Protein AF-V5H3K1-F1 (afdb_monomer)

Radius of gyration: 28.1 Å; Cα contacts (8 Å, |Δi|>4): 501; chains: 1; bounding box: 62×30×84 Å

Sequence (214 aa):
TSKTGPVVYGNVSTTRNTSTVLCTEWIEASSGAVKTTFTKSKEHTRKSSWNSQLSISTGFEISLSATLPMGLGGSSKYYTGMNLTAGVAGEYTESETLSIKQQIKTPPNTSAKIEWIVVDEVKEIPWTADITIQGWFAVCLDKQINGKYVHFPKITVLQDPDLKKINDITVRFTVKGVFTGVKTIGGKLKVSKYDGEAYGRKSSSVTVKEVPLH

Solvent-accessible surface area (backbone atoms only — not comparable to full-atom values): 12024 Å² total; per-residue (Å²): 92,77,48,73,51,70,64,44,74,56,69,74,76,44,79,48,79,47,77,46,76,80,45,77,51,78,48,80,12,79,82,45,68,40,78,47,73,53,68,53,74,47,79,48,77,40,67,26,38,34,45,64,80,55,70,46,89,59,102,57,86,46,71,50,65,38,69,54,66,93,73,51,53,69,100,58,87,46,67,50,63,32,39,39,42,79,61,43,57,24,74,48,76,50,75,47,71,40,31,43,79,46,81,47,78,39,54,48,44,24,35,34,42,38,35,39,28,41,33,31,40,38,35,34,27,40,34,37,29,45,38,36,44,40,45,62,48,84,45,79,45,100,60,66,57,96,88,34,44,69,46,69,52,45,52,49,74,62,88,45,97,67,52,41,72,74,52,84,38,24,31,33,33,70,45,40,30,40,35,40,42,54,42,83,75,50,28,35,41,36,41,34,31,32,51,69,86,53,93,57,98,60,63,76,44,75,49,76,42,82,40,78,70,81

pLDDT: mean 86.14, std 10.4, range [45.94, 96.25]

Structure (mmCIF, N/CA/C/O backbone):
data_AF-V5H3K1-F1
#
_entry.id   AF-V5H3K1-F1
#
loop_
_atom_site.group_PDB
_atom_site.id
_atom_site.type_symbol
_atom_site.label_atom_id
_atom_site.label_alt_id
_atom_site.label_comp_id
_atom_site.label_asym_id
_atom_site.label_entity_id
_atom_site.label_seq_id
_atom_site.pdbx_PDB_ins_code
_atom_site.Cartn_x
_atom_site.Cartn_y
_atom_site.Cartn_z
_atom_site.occupancy
_atom_site.B_iso_or_equiv
_atom_site.auth_seq_id
_atom_site.auth_comp_id
_atom_site.auth_asym_id
_atom_site.auth_atom_id
_atom_site.pdbx_PDB_model_num
ATOM 1 N N . THR A 1 1 ? -11.416 6.036 27.916 1.00 82.69 1 THR A N 1
ATOM 2 C CA . THR A 1 1 ? -10.066 5.781 27.367 1.00 82.69 1 THR A CA 1
ATOM 3 C C . THR A 1 1 ? -10.174 4.818 26.206 1.00 82.69 1 THR A C 1
ATOM 5 O O . THR A 1 1 ? -11.147 4.069 26.138 1.00 82.69 1 THR A O 1
ATOM 8 N N . SER A 1 2 ? -9.208 4.838 25.292 1.00 85.38 2 SER A N 1
ATOM 9 C CA . SER A 1 2 ? -9.130 3.899 24.172 1.00 85.38 2 SER A CA 1
ATOM 10 C C . SER A 1 2 ? -7.808 3.139 24.189 1.00 85.38 2 SER A C 1
ATOM 12 O O . SER A 1 2 ? -6.794 3.630 24.686 1.00 85.38 2 SER A O 1
ATOM 14 N N . LYS A 1 3 ? -7.832 1.917 23.660 1.00 91.06 3 LYS A N 1
ATOM 15 C CA . LYS A 1 3 ? -6.647 1.105 23.394 1.00 91.06 3 LYS A CA 1
ATOM 16 C C . LYS A 1 3 ? -6.776 0.489 22.012 1.00 91.06 3 LYS A C 1
ATOM 18 O O . LYS A 1 3 ? -7.828 -0.053 21.673 1.00 91.06 3 LYS A O 1
ATOM 23 N N . THR A 1 4 ? -5.700 0.544 21.246 1.00 89.88 4 THR A N 1
ATOM 24 C CA . THR A 1 4 ? -5.608 -0.071 19.928 1.00 89.88 4 THR A CA 1
ATOM 25 C C . THR A 1 4 ? -4.815 -1.374 19.993 1.00 89.88 4 THR A C 1
ATOM 27 O O . THR A 1 4 ? -3.820 -1.495 20.710 1.00 89.88 4 THR A O 1
ATOM 30 N N . GLY A 1 5 ? -5.311 -2.389 19.292 1.00 90.19 5 GLY A N 1
ATOM 31 C CA . GLY A 1 5 ? -4.605 -3.632 19.023 1.00 90.19 5 GLY A CA 1
ATOM 32 C C . GLY A 1 5 ? -3.652 -3.492 17.832 1.00 90.19 5 GLY A C 1
ATOM 33 O O . GLY A 1 5 ? -3.677 -2.478 17.131 1.00 90.19 5 GLY A O 1
ATOM 34 N N . PRO A 1 6 ? -2.805 -4.506 17.587 1.00 91.00 6 PRO A N 1
ATOM 35 C CA . PRO A 1 6 ? -1.920 -4.509 16.431 1.00 91.00 6 PRO A CA 1
ATOM 36 C C . PRO A 1 6 ? -2.721 -4.576 15.127 1.00 91.00 6 PRO A C 1
ATOM 38 O O . PRO A 1 6 ? -3.785 -5.196 15.067 1.00 91.00 6 PRO A O 1
ATOM 41 N N . VAL A 1 7 ? -2.167 -3.987 14.066 1.00 91.12 7 VAL A N 1
ATOM 42 C CA . VAL A 1 7 ? -2.675 -4.187 12.707 1.00 91.12 7 VAL A CA 1
ATOM 43 C C . VAL A 1 7 ? -2.294 -5.586 12.233 1.00 91.12 7 VAL A C 1
ATOM 45 O O . VAL A 1 7 ? -1.123 -5.965 12.248 1.00 91.12 7 VAL A O 1
ATOM 48 N N . VAL A 1 8 ? -3.297 -6.345 11.802 1.00 92.88 8 VAL A N 1
ATOM 49 C CA . VAL A 1 8 ? -3.152 -7.689 11.243 1.00 92.88 8 VAL A CA 1
ATOM 50 C C . VAL A 1 8 ? -3.452 -7.621 9.753 1.00 92.88 8 VAL A C 1
ATOM 52 O O . VAL A 1 8 ? -4.550 -7.227 9.361 1.00 92.88 8 VAL A O 1
ATOM 55 N N . TYR A 1 9 ? -2.477 -7.997 8.928 1.00 92.38 9 TYR A N 1
ATOM 56 C CA . TYR A 1 9 ? -2.646 -8.099 7.481 1.00 92.38 9 TYR A CA 1
ATOM 57 C C . TYR A 1 9 ? -3.222 -9.462 7.103 1.00 92.38 9 TYR A C 1
ATOM 59 O O . TYR A 1 9 ? -2.785 -10.495 7.609 1.00 92.38 9 TYR A O 1
ATOM 67 N N . GLY A 1 10 ? -4.197 -9.451 6.202 1.00 92.31 10 GLY A N 1
ATOM 68 C CA . GLY A 1 10 ? -4.715 -10.647 5.558 1.00 92.31 10 GLY A CA 1
ATOM 69 C C . GLY A 1 10 ? -3.902 -11.046 4.327 1.00 92.31 10 GLY A C 1
ATOM 70 O O . GLY A 1 10 ? -2.820 -10.525 4.054 1.00 92.31 10 GLY A O 1
ATOM 71 N N . ASN A 1 11 ? -4.463 -11.973 3.556 1.00 92.25 11 ASN A N 1
ATOM 72 C CA . ASN A 1 11 ? -3.890 -12.393 2.280 1.00 92.25 11 ASN A CA 1
ATOM 73 C C . ASN A 1 11 ? -4.047 -11.298 1.222 1.00 92.25 11 ASN A C 1
ATOM 75 O O . ASN A 1 11 ? -5.038 -10.571 1.230 1.00 92.25 11 ASN A O 1
ATOM 79 N N . VAL A 1 12 ? -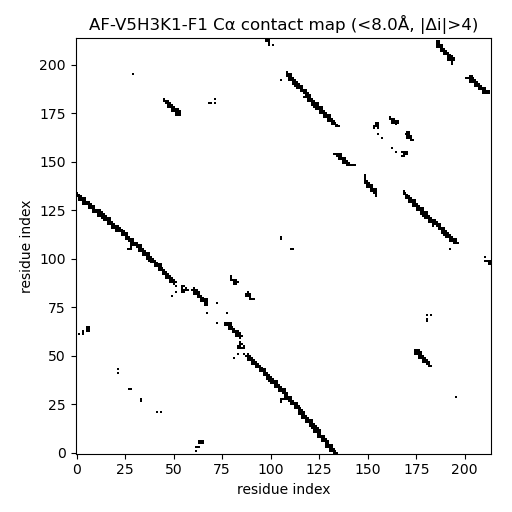3.105 -11.233 0.280 1.00 91.50 12 VAL A N 1
ATOM 80 C CA . VAL A 1 12 ? -3.185 -10.333 -0.881 1.00 91.50 12 VAL A CA 1
ATOM 81 C C . VAL A 1 12 ? -4.507 -10.571 -1.615 1.00 91.50 12 VAL A C 1
ATOM 83 O O . VAL A 1 12 ? -4.765 -11.685 -2.069 1.00 91.50 12 VAL A O 1
ATOM 86 N N . SER A 1 13 ? -5.337 -9.533 -1.719 1.00 86.94 13 SER A N 1
ATOM 87 C CA . SER A 1 13 ? -6.634 -9.613 -2.400 1.00 86.94 13 SER A CA 1
ATOM 88 C C . SER A 1 13 ? -6.493 -9.388 -3.899 1.00 86.94 13 SER A C 1
ATOM 90 O O . SER A 1 13 ? -7.131 -10.073 -4.693 1.00 86.94 13 SER A O 1
ATOM 92 N N . THR A 1 14 ? -5.623 -8.453 -4.280 1.00 90.75 14 THR A N 1
ATOM 93 C CA . THR A 1 14 ? -5.428 -8.042 -5.671 1.00 90.75 14 THR A CA 1
ATOM 94 C C . THR A 1 14 ? -3.944 -7.868 -5.942 1.00 90.75 14 THR A C 1
ATOM 96 O O . THR A 1 14 ? -3.233 -7.265 -5.139 1.00 90.75 14 THR A O 1
ATOM 99 N N . THR A 1 15 ? -3.490 -8.347 -7.099 1.00 91.31 15 THR A N 1
ATOM 100 C CA . THR A 1 15 ? -2.182 -8.001 -7.667 1.00 91.31 15 THR A CA 1
ATOM 101 C C . THR A 1 15 ? -2.400 -7.471 -9.075 1.00 91.31 15 THR A C 1
ATOM 103 O O . THR A 1 15 ? -3.088 -8.109 -9.872 1.00 91.31 15 THR A O 1
ATOM 106 N N . ARG A 1 16 ? -1.819 -6.316 -9.397 1.00 94.06 16 ARG A N 1
ATOM 107 C CA . ARG A 1 16 ? -1.800 -5.786 -10.764 1.00 94.06 16 ARG A CA 1
ATOM 108 C C . ARG A 1 16 ? -0.465 -5.133 -11.068 1.00 94.06 16 ARG A C 1
ATOM 110 O O . ARG A 1 16 ? 0.169 -4.588 -10.174 1.00 94.06 16 ARG A O 1
ATOM 117 N N . ASN A 1 17 ? -0.098 -5.116 -12.343 1.00 93.94 17 ASN A N 1
ATOM 118 C CA . ASN A 1 17 ? 1.086 -4.402 -12.799 1.00 93.94 17 ASN A CA 1
ATOM 119 C C . ASN A 1 17 ? 0.679 -3.097 -13.477 1.00 93.94 17 ASN A C 1
ATOM 121 O O . ASN A 1 17 ? -0.222 -3.079 -14.317 1.00 93.94 17 ASN A O 1
ATOM 125 N N . THR A 1 18 ? 1.369 -2.018 -13.140 1.00 93.88 18 THR A N 1
ATOM 126 C CA . THR A 1 18 ? 1.265 -0.721 -13.808 1.00 93.88 18 THR A CA 1
ATOM 127 C C . THR A 1 18 ? 2.580 -0.403 -14.499 1.00 93.88 18 THR A C 1
ATOM 129 O O . THR A 1 18 ? 3.641 -0.866 -14.092 1.00 93.88 18 THR A O 1
ATOM 132 N N . SER A 1 19 ? 2.523 0.336 -15.603 1.0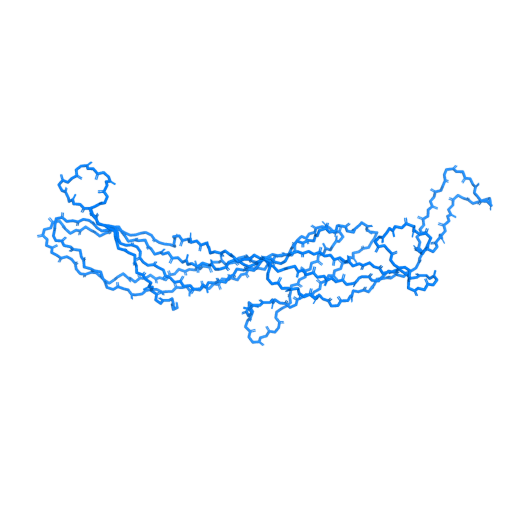0 94.25 19 SER A N 1
ATOM 133 C CA . SER A 1 19 ? 3.708 0.693 -16.382 1.00 94.25 19 SER A CA 1
ATOM 134 C C . SER A 1 19 ? 3.752 2.193 -16.613 1.00 94.25 19 SER A C 1
ATOM 136 O O . SER A 1 19 ? 2.790 2.761 -17.127 1.00 94.25 19 SER A O 1
ATOM 138 N N . THR A 1 20 ? 4.881 2.807 -16.276 1.00 94.19 20 THR A N 1
ATOM 139 C CA . THR A 1 20 ? 5.091 4.255 -16.380 1.00 94.19 20 THR A CA 1
ATOM 140 C C . THR A 1 20 ? 6.283 4.529 -17.283 1.00 94.19 20 THR A C 1
ATOM 142 O O . THR A 1 20 ? 7.355 3.960 -17.088 1.00 94.19 20 THR A O 1
ATOM 145 N N . VAL A 1 21 ? 6.115 5.396 -18.284 1.00 94.88 21 VAL A N 1
ATOM 146 C CA . VAL A 1 21 ? 7.228 5.856 -19.130 1.00 94.88 21 VAL A CA 1
ATOM 147 C C . VAL A 1 21 ? 8.007 6.924 -18.359 1.00 94.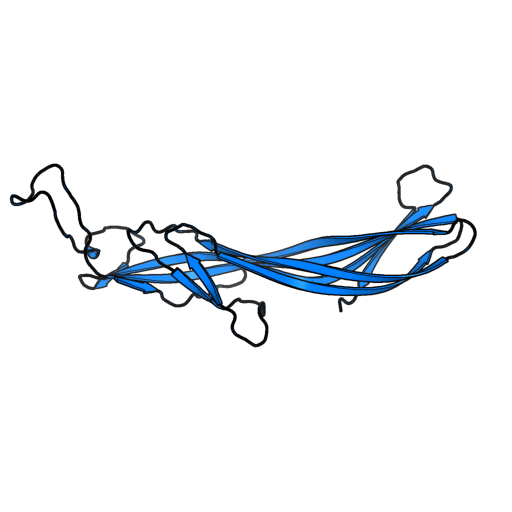88 21 VAL A C 1
ATOM 149 O O . VAL A 1 21 ? 7.523 8.041 -18.204 1.00 94.88 21 VAL A O 1
ATOM 152 N N . LEU A 1 22 ? 9.216 6.603 -17.893 1.00 93.81 22 LEU A N 1
ATOM 153 C CA . LEU A 1 22 ? 10.085 7.552 -17.184 1.00 93.81 22 LEU A CA 1
ATOM 154 C C . LEU A 1 22 ? 10.790 8.530 -18.126 1.00 93.81 22 LEU A C 1
ATOM 156 O O . LEU A 1 22 ? 11.105 9.662 -17.757 1.00 93.81 22 LEU A O 1
ATOM 160 N N . CYS A 1 23 ? 11.111 8.083 -19.340 1.00 93.12 23 CYS A N 1
ATOM 161 C CA . CYS A 1 23 ? 11.837 8.889 -20.311 1.00 93.12 23 CYS A CA 1
ATOM 162 C C . CYS A 1 23 ? 11.518 8.441 -21.737 1.00 93.12 23 CYS A C 1
ATOM 164 O O . CYS A 1 23 ? 11.383 7.247 -22.008 1.00 93.12 23 CYS A O 1
ATOM 166 N N . THR A 1 24 ? 11.429 9.414 -22.644 1.00 94.62 24 THR A N 1
ATOM 167 C CA . THR A 1 24 ? 11.371 9.193 -24.090 1.00 94.62 24 THR A CA 1
ATOM 168 C C . THR A 1 24 ? 12.520 9.935 -24.762 1.00 94.62 24 THR A C 1
ATOM 170 O O . THR A 1 24 ? 12.761 11.098 -24.445 1.00 94.62 24 THR A O 1
ATOM 173 N N . GLU A 1 25 ? 13.201 9.286 -25.701 1.00 93.12 25 GLU A N 1
ATOM 174 C CA . GLU A 1 25 ? 14.257 9.889 -26.518 1.00 93.12 25 GLU A CA 1
ATOM 175 C C . GLU A 1 25 ? 14.143 9.431 -27.972 1.00 93.12 25 GLU A C 1
ATOM 177 O O . GLU A 1 25 ? 13.693 8.317 -28.243 1.00 93.12 25 GLU A O 1
ATOM 182 N N . TRP A 1 26 ? 14.553 10.293 -28.899 1.00 91.56 26 TRP A N 1
ATOM 183 C CA . TRP A 1 26 ? 14.602 9.996 -30.325 1.00 91.56 26 TRP A CA 1
ATOM 184 C C . TRP A 1 26 ? 16.044 9.955 -30.811 1.00 91.56 26 TRP A C 1
ATOM 186 O O . TRP A 1 26 ? 16.860 10.790 -30.425 1.00 91.56 26 TRP A O 1
ATOM 196 N N . ILE A 1 27 ? 16.343 8.985 -31.671 1.00 88.62 27 ILE A N 1
ATOM 197 C CA . ILE A 1 27 ? 17.621 8.878 -32.371 1.00 88.62 27 ILE A CA 1
ATOM 198 C C . ILE A 1 27 ? 17.345 8.878 -33.864 1.00 88.62 27 ILE A C 1
ATOM 200 O O . ILE A 1 27 ? 16.668 7.980 -34.360 1.00 88.62 27 ILE A O 1
ATOM 204 N N . GLU A 1 28 ? 17.932 9.839 -34.561 1.00 88.19 28 GLU A N 1
ATOM 205 C CA . GLU A 1 28 ? 17.869 9.959 -36.013 1.00 88.19 28 GLU A CA 1
ATOM 206 C C . GLU A 1 28 ? 19.145 9.402 -36.644 1.00 88.19 28 GLU A C 1
ATOM 208 O O . GLU A 1 28 ? 20.256 9.753 -36.242 1.00 88.19 28 GLU A O 1
ATOM 213 N N . ALA A 1 29 ? 18.991 8.535 -37.641 1.00 86.56 29 ALA A N 1
ATOM 214 C CA . ALA A 1 29 ? 20.090 7.979 -38.417 1.00 86.56 29 ALA A CA 1
ATOM 215 C C . ALA A 1 29 ? 19.845 8.278 -39.900 1.00 86.56 29 ALA 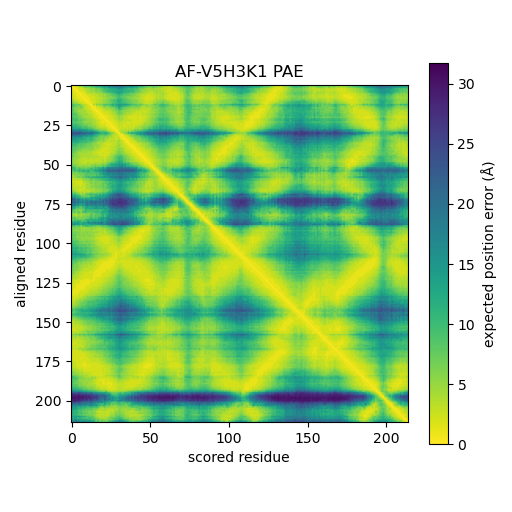A C 1
ATOM 217 O O . ALA A 1 29 ? 19.351 7.433 -40.636 1.00 86.56 29 ALA A O 1
ATOM 218 N N . SER A 1 30 ? 20.148 9.502 -40.337 1.00 78.50 30 SER A N 1
ATOM 219 C CA . SER A 1 30 ? 19.762 10.019 -41.661 1.00 78.50 30 SER A CA 1
ATOM 220 C C . SER A 1 30 ? 20.653 9.586 -42.828 1.00 78.50 30 SER A C 1
ATOM 222 O O . SER A 1 30 ? 20.221 9.688 -43.966 1.00 78.50 30 SER A O 1
ATOM 224 N N . SER A 1 31 ? 21.887 9.139 -42.583 1.00 73.12 31 SER A N 1
ATOM 225 C CA . SER A 1 31 ? 22.829 8.780 -43.662 1.00 73.12 31 SER A CA 1
ATOM 226 C C . SER A 1 31 ? 23.606 7.487 -43.418 1.00 73.12 31 SER A C 1
ATOM 228 O O . SER A 1 31 ? 24.041 6.834 -44.364 1.00 73.12 31 SER A O 1
ATOM 230 N N . GLY A 1 32 ? 23.771 7.079 -42.158 1.00 84.12 32 GLY A N 1
ATOM 231 C CA . GLY A 1 32 ? 24.536 5.898 -41.771 1.00 84.12 32 GLY A CA 1
ATOM 232 C C . GLY A 1 32 ? 23.992 5.262 -40.498 1.00 84.12 32 GLY A C 1
ATOM 233 O O . GLY A 1 32 ? 23.196 5.863 -39.781 1.00 84.12 32 GLY A O 1
ATOM 234 N N . ALA A 1 33 ? 24.417 4.030 -40.217 1.00 86.56 33 ALA A N 1
ATOM 235 C CA . ALA A 1 33 ? 23.981 3.322 -39.022 1.00 86.56 33 ALA A CA 1
ATOM 236 C C . ALA A 1 33 ? 24.541 4.010 -37.770 1.00 86.56 33 ALA A C 1
ATOM 238 O O . ALA A 1 33 ? 25.750 4.212 -37.653 1.00 86.56 33 ALA A O 1
ATOM 239 N N . VAL A 1 34 ? 23.670 4.311 -36.809 1.00 89.50 34 VAL A N 1
ATOM 240 C CA . VAL A 1 34 ? 24.044 4.948 -35.544 1.00 89.50 34 VAL A CA 1
ATOM 241 C C . VAL A 1 34 ? 24.026 3.911 -34.425 1.00 89.50 34 VAL A C 1
ATOM 243 O O . VAL A 1 34 ? 23.080 3.134 -34.271 1.00 89.50 34 VAL A O 1
ATOM 246 N N . LYS A 1 35 ? 25.090 3.896 -33.618 1.00 89.75 35 LYS A N 1
ATOM 247 C CA . LYS A 1 35 ? 25.194 3.077 -32.408 1.00 89.75 35 LYS A CA 1
ATOM 248 C C . LYS A 1 35 ? 25.287 4.000 -31.199 1.00 89.75 35 LYS A C 1
ATOM 250 O O . LYS A 1 35 ? 26.330 4.602 -30.967 1.00 89.75 35 LYS A O 1
ATOM 255 N N . THR A 1 36 ? 24.229 4.051 -30.402 1.00 87.19 36 THR A N 1
ATOM 256 C CA . THR A 1 36 ? 24.147 4.940 -29.235 1.00 87.19 36 THR A CA 1
ATOM 257 C C . THR A 1 36 ? 24.021 4.126 -27.960 1.00 87.19 36 THR A C 1
ATOM 259 O O . THR A 1 36 ? 23.388 3.068 -27.934 1.00 87.19 36 THR A O 1
ATOM 262 N N . THR A 1 37 ? 24.632 4.611 -26.883 1.00 89.88 37 THR A N 1
ATOM 263 C CA . THR A 1 37 ? 24.426 4.053 -25.545 1.00 89.88 37 THR A CA 1
ATOM 264 C C . THR A 1 37 ? 23.397 4.908 -24.822 1.00 89.88 37 THR A C 1
ATOM 266 O O . THR A 1 37 ? 23.710 6.009 -24.378 1.00 89.88 37 THR A O 1
ATOM 269 N N . PHE A 1 38 ? 22.175 4.402 -24.698 1.00 88.06 38 PHE A N 1
ATOM 270 C CA . PHE A 1 38 ? 21.118 5.046 -23.934 1.00 88.06 38 PHE A CA 1
ATOM 271 C C . PHE A 1 38 ? 21.411 4.883 -22.443 1.00 88.06 38 PHE A C 1
ATOM 273 O O . PHE A 1 38 ? 21.306 3.780 -21.903 1.00 88.06 38 PHE A O 1
ATOM 280 N N . THR A 1 39 ? 21.832 5.976 -21.808 1.00 92.06 39 THR A N 1
ATOM 281 C CA . THR A 1 39 ? 22.137 6.030 -20.375 1.00 92.06 39 THR A CA 1
ATOM 282 C C . THR A 1 39 ? 21.252 7.081 -19.728 1.00 92.06 39 THR A C 1
ATOM 284 O O . THR A 1 39 ? 21.318 8.249 -20.112 1.00 92.06 39 THR A O 1
ATOM 287 N N . LYS A 1 40 ? 20.418 6.679 -18.769 1.00 93.44 40 LYS A N 1
ATOM 288 C CA . LYS A 1 40 ? 19.542 7.590 -18.021 1.00 93.44 40 LYS A CA 1
ATOM 289 C C . LYS A 1 40 ? 19.551 7.236 -16.547 1.00 93.44 40 LYS A C 1
ATOM 291 O O . LYS A 1 40 ? 19.702 6.073 -16.191 1.00 93.44 40 LYS A O 1
ATOM 296 N N . SER A 1 41 ? 19.341 8.258 -15.730 1.00 93.88 41 SER A N 1
ATOM 297 C CA . SER A 1 41 ? 19.048 8.135 -14.311 1.00 93.88 41 SER A CA 1
ATOM 298 C C . SER A 1 41 ? 17.861 9.042 -13.999 1.00 93.88 41 SER A C 1
ATOM 300 O O . SER A 1 41 ? 17.822 10.187 -14.468 1.00 93.88 41 SER A O 1
ATOM 302 N N . LYS A 1 42 ? 16.847 8.507 -13.322 1.00 93.62 42 LYS A N 1
ATOM 303 C CA . LYS A 1 42 ? 15.604 9.209 -12.987 1.00 93.62 42 LYS A CA 1
ATOM 304 C C . LYS A 1 42 ? 15.129 8.786 -11.607 1.00 93.62 42 LYS A C 1
ATOM 306 O O . LYS A 1 42 ? 15.169 7.607 -11.273 1.00 93.62 42 LYS A O 1
ATOM 311 N N . GLU A 1 43 ? 14.650 9.757 -10.841 1.00 93.38 43 GLU A N 1
ATOM 312 C CA . GLU A 1 43 ? 13.891 9.481 -9.629 1.00 93.38 43 GLU A CA 1
ATOM 313 C C . GLU A 1 43 ? 12.534 8.878 -10.010 1.00 93.38 43 GLU A C 1
ATOM 315 O O . GLU A 1 43 ? 11.852 9.372 -10.914 1.00 93.38 43 GLU A O 1
ATOM 320 N N . HIS A 1 44 ? 12.168 7.795 -9.334 1.00 92.44 44 HIS A N 1
ATOM 321 C CA . HIS A 1 44 ? 10.870 7.147 -9.422 1.00 92.44 44 HIS A CA 1
ATOM 322 C C . HIS A 1 44 ? 10.252 7.132 -8.032 1.00 92.44 44 HIS A C 1
ATOM 324 O O . HIS A 1 44 ? 10.781 6.519 -7.103 1.00 92.44 44 HIS A O 1
ATOM 330 N N . THR A 1 45 ? 9.141 7.845 -7.887 1.00 90.12 45 THR A N 1
ATOM 331 C CA . THR A 1 45 ? 8.439 7.982 -6.615 1.00 90.12 45 THR A CA 1
ATOM 332 C C . THR A 1 45 ? 7.233 7.059 -6.591 1.00 90.12 45 THR A C 1
ATOM 334 O O . THR A 1 45 ? 6.339 7.149 -7.434 1.00 90.12 45 THR A O 1
ATOM 337 N N . ARG A 1 46 ? 7.183 6.196 -5.581 1.00 88.25 46 ARG A N 1
ATOM 338 C CA . ARG A 1 46 ? 6.077 5.279 -5.317 1.00 88.25 46 ARG A CA 1
ATOM 339 C C . ARG A 1 46 ? 5.275 5.773 -4.130 1.00 88.25 46 ARG A C 1
ATOM 341 O O . ARG A 1 46 ? 5.828 6.274 -3.152 1.00 88.25 46 ARG A O 1
ATOM 348 N N . LYS A 1 47 ? 3.965 5.570 -4.198 1.00 87.56 47 LYS A N 1
ATOM 349 C CA . LYS A 1 47 ? 3.035 5.947 -3.140 1.00 87.56 47 LYS A CA 1
ATOM 350 C C . LYS A 1 47 ? 2.235 4.734 -2.701 1.00 87.56 47 LYS A C 1
ATOM 352 O O . LYS A 1 47 ? 1.533 4.130 -3.505 1.00 87.56 47 LYS A O 1
ATOM 357 N N . SER A 1 48 ? 2.347 4.403 -1.424 1.00 88.12 48 SER A N 1
ATOM 358 C CA . SER A 1 48 ? 1.519 3.410 -0.749 1.00 88.12 48 SER A CA 1
ATOM 359 C C . SER A 1 48 ? 0.517 4.114 0.164 1.00 88.12 48 SER A C 1
ATOM 361 O O . SER A 1 48 ? 0.778 5.219 0.642 1.00 88.12 48 SER A O 1
ATOM 363 N N . SER A 1 49 ? -0.634 3.500 0.415 1.00 88.06 49 SER A N 1
ATOM 364 C CA . SER A 1 49 ? -1.694 4.121 1.211 1.00 88.06 49 SER A CA 1
ATOM 365 C C . SER A 1 49 ? -2.516 3.115 2.006 1.00 88.06 49 SER A C 1
ATOM 367 O O . SER A 1 49 ? -2.605 1.938 1.660 1.00 88.06 49 SER A O 1
ATOM 369 N N . TRP A 1 50 ? -3.143 3.596 3.077 1.00 87.44 50 TRP A N 1
ATOM 370 C CA . TRP A 1 50 ? -4.114 2.853 3.874 1.00 87.44 50 TRP A CA 1
ATOM 371 C C . TRP A 1 50 ? -5.461 3.532 3.758 1.00 87.44 50 TRP A C 1
ATOM 373 O O . TRP A 1 50 ? -5.570 4.719 4.025 1.00 87.44 50 TRP A O 1
ATOM 383 N N . ASN A 1 51 ? -6.495 2.763 3.455 1.00 85.56 51 ASN A N 1
ATOM 384 C CA . ASN A 1 51 ? -7.875 3.200 3.594 1.00 85.56 51 ASN A CA 1
ATOM 385 C C . ASN A 1 51 ? -8.538 2.434 4.743 1.00 85.56 51 ASN A C 1
ATOM 387 O O . ASN A 1 51 ? -8.284 1.239 4.895 1.00 85.56 51 ASN A O 1
ATOM 391 N N . SER A 1 52 ? -9.407 3.093 5.506 1.00 82.12 52 SER A N 1
ATOM 392 C CA . SER A 1 52 ? -10.293 2.477 6.496 1.00 82.12 52 SER A CA 1
ATOM 393 C C . SER A 1 52 ? -11.719 2.411 5.955 1.00 82.12 52 SER A C 1
ATOM 395 O O . SER A 1 52 ? -12.278 3.423 5.547 1.00 82.12 52 SER A O 1
ATOM 397 N N . GLN A 1 53 ? -12.340 1.235 5.996 1.00 75.88 53 GLN A N 1
ATOM 398 C CA . GLN A 1 53 ? -13.736 1.061 5.574 1.00 75.88 53 GLN A CA 1
ATOM 399 C C . GLN A 1 53 ? -14.739 1.521 6.638 1.00 75.88 53 GLN A C 1
ATOM 401 O O . GLN A 1 53 ? -15.907 1.725 6.324 1.00 75.88 53 GLN A O 1
ATOM 406 N N . LEU A 1 54 ? -14.291 1.663 7.888 1.00 70.12 54 LEU A N 1
ATOM 407 C CA . LEU A 1 54 ? -15.101 2.151 8.995 1.00 70.12 54 LEU A CA 1
ATOM 408 C C . LEU A 1 54 ? -14.503 3.461 9.509 1.00 70.12 54 LEU A C 1
ATOM 410 O O . LEU A 1 54 ? -13.386 3.469 10.028 1.00 70.12 54 LEU A O 1
ATOM 414 N N . SER A 1 55 ? -15.245 4.555 9.367 1.00 65.25 55 SER A N 1
ATOM 415 C CA . SER A 1 55 ? -14.940 5.822 10.029 1.00 65.25 55 SER A CA 1
ATOM 416 C C . SER A 1 55 ? -15.515 5.795 11.441 1.00 65.25 55 SER A C 1
ATOM 418 O O . SER A 1 55 ? -16.708 5.543 11.617 1.00 65.25 55 SER A O 1
ATOM 420 N N . ILE A 1 56 ? -14.690 6.070 12.447 1.00 72.62 56 ILE A N 1
ATOM 421 C CA . ILE A 1 56 ? -15.145 6.174 13.836 1.00 72.62 56 ILE A CA 1
ATOM 422 C C . ILE A 1 56 ? -15.356 7.649 14.138 1.00 72.62 56 ILE A C 1
ATOM 424 O O . ILE A 1 56 ? -14.420 8.427 14.023 1.00 72.62 56 ILE A O 1
ATOM 428 N N . SER A 1 57 ? -16.545 8.046 14.581 1.00 76.56 57 SER A N 1
ATOM 429 C CA . SER A 1 57 ? -16.739 9.395 15.113 1.00 76.56 57 SER A CA 1
ATOM 430 C C . SER A 1 57 ? -16.698 9.351 16.637 1.00 76.56 57 SER A C 1
ATOM 432 O O . SER A 1 57 ? -17.560 8.754 17.280 1.00 76.56 57 SER A O 1
ATOM 434 N N . THR A 1 58 ? -15.667 9.955 17.221 1.00 76.38 58 THR A N 1
ATOM 435 C CA . THR A 1 58 ? -15.471 10.061 18.671 1.00 76.38 58 THR A CA 1
ATOM 436 C C . THR A 1 58 ? -15.041 11.475 19.033 1.00 76.38 58 THR A C 1
ATOM 438 O O . THR A 1 58 ? -14.371 12.144 18.254 1.00 76.38 58 THR A O 1
ATOM 441 N N . GLY A 1 59 ? -15.355 11.921 20.254 1.00 75.44 59 GLY A N 1
ATOM 442 C CA . GLY A 1 59 ? -14.858 13.197 20.796 1.00 75.44 59 GLY A CA 1
ATOM 443 C C . GLY A 1 59 ? -13.363 13.199 21.158 1.00 75.44 59 GLY A C 1
ATOM 444 O O . GLY A 1 59 ? -12.891 14.125 21.806 1.00 75.44 59 GLY A O 1
ATOM 445 N N . PHE A 1 60 ? -12.631 12.144 20.799 1.00 77.62 60 PHE A N 1
ATOM 446 C CA . PHE A 1 60 ? -11.192 11.990 20.997 1.00 77.62 60 PHE A CA 1
ATOM 447 C C . PHE A 1 60 ? -10.582 11.280 19.786 1.00 77.62 60 PHE A C 1
ATOM 449 O O . PHE A 1 60 ? -11.280 10.553 19.077 1.00 77.62 60 PHE A O 1
ATOM 456 N N . GLU A 1 61 ? -9.286 11.477 19.568 1.00 82.50 61 GLU A N 1
ATOM 457 C CA . GLU A 1 61 ? -8.553 10.895 18.444 1.00 82.50 61 GLU A CA 1
ATOM 458 C C . GLU A 1 61 ? -8.189 9.425 18.698 1.00 82.50 61 GLU A C 1
ATOM 460 O O . GLU A 1 61 ? -7.786 9.043 19.802 1.00 82.50 61 GLU A O 1
ATOM 465 N N . ILE A 1 62 ? -8.322 8.595 17.662 1.00 84.12 62 ILE A N 1
ATOM 466 C CA . ILE A 1 62 ? -7.850 7.211 17.660 1.00 84.12 62 ILE A CA 1
ATOM 467 C C . ILE A 1 62 ? -6.865 7.024 16.512 1.00 84.12 62 ILE A C 1
ATOM 469 O O . ILE A 1 62 ? -7.236 7.118 15.338 1.00 84.12 62 ILE A O 1
ATOM 473 N N . SER A 1 63 ? -5.631 6.678 16.875 1.00 84.25 63 SER A N 1
ATOM 474 C CA . SER A 1 63 ? -4.537 6.481 15.928 1.00 84.25 63 SER A CA 1
ATOM 475 C C . SER A 1 63 ? -4.009 5.051 15.980 1.00 84.25 63 SER A C 1
ATOM 477 O O . SER A 1 63 ? -3.861 4.461 17.055 1.00 84.25 63 SER A O 1
ATOM 479 N N . LEU A 1 64 ? -3.715 4.492 14.808 1.00 84.31 64 LEU A N 1
ATOM 480 C CA . LEU A 1 64 ? -3.038 3.205 14.659 1.00 84.31 64 LEU A CA 1
ATOM 481 C C . LEU A 1 64 ? -1.667 3.412 14.034 1.00 84.31 64 LEU A C 1
ATOM 483 O O . LEU A 1 64 ? -1.482 4.297 13.199 1.00 84.31 64 LEU A O 1
ATOM 487 N N . SER A 1 65 ? -0.734 2.541 14.397 1.00 82.56 65 SER A N 1
ATOM 488 C CA . SER A 1 65 ? 0.566 2.431 13.751 1.00 82.56 65 SER A CA 1
ATOM 489 C C . SER A 1 65 ? 0.809 1.004 13.273 1.00 82.56 65 SER A C 1
ATOM 491 O O . SER A 1 65 ? 0.505 0.034 13.968 1.00 82.56 65 SER A O 1
ATOM 493 N N . ALA A 1 66 ? 1.325 0.873 12.052 1.00 83.94 66 ALA A N 1
ATOM 494 C CA . ALA A 1 66 ? 1.478 -0.414 11.381 1.00 83.94 66 ALA A CA 1
ATOM 495 C C . ALA A 1 66 ? 2.821 -0.508 10.667 1.00 83.94 66 ALA A C 1
ATOM 497 O O . ALA A 1 66 ? 3.253 0.455 10.034 1.00 83.94 66 ALA A O 1
ATOM 498 N N . THR A 1 67 ? 3.460 -1.677 10.739 1.00 83.44 67 THR A N 1
ATOM 499 C CA . THR A 1 67 ? 4.636 -1.975 9.915 1.00 83.44 67 THR A CA 1
ATOM 500 C C . THR A 1 67 ? 4.217 -2.129 8.458 1.00 83.44 67 THR A C 1
ATOM 502 O O . THR A 1 67 ? 3.159 -2.694 8.169 1.00 83.44 67 THR A O 1
ATOM 505 N N . LEU A 1 68 ? 5.045 -1.637 7.544 1.00 81.56 68 LEU A N 1
ATOM 506 C CA . LEU A 1 68 ? 4.831 -1.801 6.110 1.00 81.56 68 LEU A CA 1
ATOM 507 C C . LEU A 1 68 ? 5.002 -3.279 5.694 1.00 81.56 68 LEU A C 1
ATOM 509 O O . LEU A 1 68 ? 6.004 -3.903 6.052 1.00 81.56 68 LEU A O 1
ATOM 513 N N . PRO A 1 69 ? 4.052 -3.876 4.954 1.00 78.69 69 PRO A N 1
ATOM 514 C CA . 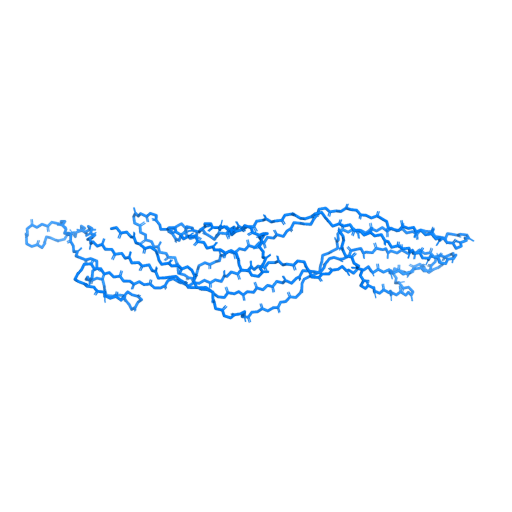PRO A 1 69 ? 4.209 -5.226 4.426 1.00 78.69 69 PRO A CA 1
ATOM 515 C C . PRO A 1 69 ? 5.058 -5.225 3.137 1.00 78.69 69 PRO A C 1
ATOM 517 O O . PRO A 1 69 ? 5.416 -4.182 2.597 1.00 78.69 69 PRO A O 1
ATOM 520 N N . MET A 1 70 ? 5.351 -6.417 2.603 1.00 69.88 70 MET A N 1
ATOM 521 C CA . MET A 1 70 ? 6.004 -6.633 1.292 1.00 69.88 70 MET A CA 1
ATOM 522 C C . MET A 1 70 ? 7.484 -6.231 1.170 1.00 69.88 70 MET A C 1
ATOM 524 O O . MET A 1 70 ? 8.007 -6.139 0.056 1.00 69.88 70 MET A O 1
ATOM 528 N N . GLY A 1 71 ? 8.174 -6.025 2.294 1.00 66.19 71 GLY A N 1
ATOM 529 C CA . GLY A 1 71 ? 9.552 -5.520 2.281 1.00 66.19 71 GLY A CA 1
ATOM 530 C C . GLY A 1 71 ? 9.648 -4.088 1.747 1.00 66.19 71 GLY A C 1
ATOM 531 O O . GLY A 1 71 ? 10.710 -3.684 1.288 1.00 66.19 71 GLY A O 1
ATOM 532 N N . LEU A 1 72 ? 8.527 -3.356 1.756 1.00 66.06 72 LEU A N 1
ATOM 533 C CA . LEU A 1 72 ? 8.511 -1.905 1.627 1.00 66.06 72 LEU A CA 1
ATOM 534 C C . LEU A 1 72 ? 9.033 -1.360 2.957 1.00 66.06 72 LEU A C 1
ATOM 536 O O . LEU A 1 72 ? 8.488 -1.687 4.008 1.00 66.06 72 LEU A O 1
ATOM 540 N N . GLY A 1 73 ? 10.131 -0.613 2.924 1.00 54.12 73 GLY A N 1
ATOM 541 C CA . GLY A 1 73 ? 10.931 -0.319 4.108 1.00 54.12 73 GLY A CA 1
ATOM 542 C C . GLY A 1 73 ? 12.114 -1.279 4.243 1.00 54.12 73 GLY A C 1
ATOM 543 O O . GLY A 1 73 ? 11.948 -2.495 4.295 1.00 54.12 73 GLY A O 1
ATOM 544 N N . GLY A 1 74 ? 13.323 -0.711 4.271 1.00 49.41 74 GLY A N 1
ATOM 545 C CA . GLY A 1 74 ? 14.581 -1.428 4.490 1.00 49.41 74 GLY A CA 1
ATOM 546 C C . GLY A 1 74 ? 14.643 -2.210 5.813 1.00 49.41 74 GLY A C 1
ATOM 547 O O . GLY A 1 74 ? 13.646 -2.444 6.483 1.00 49.41 74 GLY A O 1
ATOM 548 N N . SER A 1 75 ? 15.843 -2.620 6.228 1.00 45.94 75 SER A N 1
ATOM 549 C CA . SER A 1 75 ? 16.051 -3.473 7.417 1.00 45.94 75 SER A CA 1
ATOM 550 C C . SER A 1 75 ? 15.470 -2.923 8.735 1.00 45.94 75 SER A C 1
ATOM 552 O O . SER A 1 75 ? 15.300 -3.681 9.692 1.00 45.94 75 SER A O 1
ATOM 554 N N . SER A 1 76 ? 15.124 -1.634 8.803 1.00 48.41 76 SER A N 1
ATOM 555 C CA . SER A 1 76 ? 14.356 -1.032 9.895 1.00 48.41 76 SER A CA 1
ATOM 556 C C . SER A 1 76 ? 12.846 -1.199 9.704 1.00 48.41 76 SER A C 1
ATOM 558 O O . SER A 1 76 ? 12.299 -0.917 8.646 1.00 48.41 76 SER A O 1
ATOM 560 N N . LYS A 1 77 ? 12.138 -1.583 10.771 1.00 57.41 77 LYS A N 1
ATOM 561 C CA . LYS A 1 77 ? 10.667 -1.611 10.804 1.00 57.41 77 LYS A CA 1
ATOM 562 C C . LYS A 1 77 ? 10.130 -0.181 10.684 1.00 57.41 77 LYS A C 1
ATOM 564 O O . LYS A 1 77 ? 10.032 0.521 11.687 1.00 57.41 77 LYS A O 1
ATOM 569 N N . TYR A 1 78 ? 9.810 0.260 9.473 1.00 63.41 78 TYR A N 1
ATOM 570 C CA . TYR A 1 78 ? 9.129 1.534 9.263 1.00 63.41 78 TYR A CA 1
ATOM 571 C C . TYR A 1 78 ? 7.660 1.380 9.650 1.00 63.41 78 TYR A C 1
ATOM 573 O O . TYR A 1 78 ? 6.998 0.420 9.243 1.00 63.41 78 TYR A O 1
ATOM 581 N N . TYR A 1 79 ? 7.171 2.320 10.456 1.00 66.56 79 TYR A N 1
ATOM 582 C CA . TYR A 1 79 ? 5.768 2.406 10.835 1.00 66.56 79 TYR A CA 1
ATOM 583 C C . TYR A 1 79 ? 5.141 3.616 10.163 1.00 66.56 79 TYR A C 1
ATOM 585 O O . TYR A 1 79 ? 5.728 4.696 10.153 1.00 66.56 79 TYR A O 1
ATOM 593 N N . THR A 1 80 ? 3.933 3.436 9.650 1.00 70.19 80 THR A N 1
ATOM 594 C CA . THR A 1 80 ? 3.067 4.553 9.269 1.00 70.19 80 THR A CA 1
ATOM 595 C C . THR A 1 80 ? 2.019 4.794 10.352 1.00 70.19 80 THR A C 1
ATOM 597 O O . THR A 1 80 ? 1.694 3.866 11.098 1.00 70.19 80 THR A O 1
ATOM 600 N N . GLY A 1 81 ? 1.483 6.010 10.427 1.00 72.12 81 GLY A N 1
ATOM 601 C CA . GLY A 1 81 ? 0.341 6.354 11.271 1.00 72.12 81 GLY A CA 1
ATOM 602 C C . GLY A 1 81 ? -0.940 6.509 10.448 1.00 72.12 81 GLY A C 1
ATOM 603 O O . GLY A 1 81 ? -0.899 7.002 9.324 1.00 72.12 81 GLY A O 1
ATOM 604 N N . MET A 1 82 ? -2.082 6.125 11.015 1.00 77.31 82 MET A N 1
ATOM 605 C CA . MET A 1 82 ? -3.414 6.418 10.466 1.00 77.31 82 MET A CA 1
ATOM 606 C C . MET A 1 82 ? -4.314 6.993 11.562 1.00 77.31 82 MET A C 1
ATOM 608 O O . MET A 1 82 ? -4.330 6.467 12.677 1.00 77.31 82 MET A O 1
ATOM 612 N N . ASN A 1 83 ? -5.056 8.057 11.244 1.00 77.81 83 ASN A N 1
ATOM 613 C CA . ASN A 1 83 ? -6.036 8.670 12.140 1.00 77.81 83 ASN A CA 1
ATOM 614 C C . ASN A 1 83 ? -7.439 8.259 11.685 1.00 77.81 83 ASN A C 1
ATOM 616 O O . ASN A 1 83 ? -7.944 8.710 10.656 1.00 77.81 83 ASN A O 1
ATOM 620 N N . LEU A 1 84 ? -8.065 7.391 12.475 1.00 76.94 84 LEU A N 1
ATOM 621 C CA . LEU A 1 84 ? -9.364 6.811 12.145 1.00 76.94 84 LEU A CA 1
ATOM 622 C C . LEU A 1 84 ? -10.524 7.770 12.416 1.00 76.94 84 LEU A C 1
ATOM 624 O O . LEU A 1 84 ? -11.574 7.650 11.786 1.00 76.94 84 LEU A O 1
ATOM 628 N N . THR A 1 85 ? -10.341 8.709 13.346 1.00 72.81 85 THR A N 1
ATOM 629 C CA . THR A 1 85 ? -11.377 9.672 13.735 1.00 72.81 85 THR A CA 1
ATOM 630 C C . THR A 1 85 ? -11.584 10.737 12.667 1.00 72.81 85 THR A C 1
ATOM 632 O O . THR A 1 85 ? -12.711 11.122 12.369 1.00 72.81 85 THR A O 1
ATOM 635 N N . ALA A 1 86 ? -10.494 11.183 12.048 1.00 65.00 86 ALA A N 1
ATOM 636 C CA . ALA A 1 86 ? -10.524 12.139 10.950 1.00 65.00 86 ALA A CA 1
ATOM 637 C C . ALA A 1 86 ? -10.879 11.485 9.599 1.00 65.00 86 ALA A C 1
ATOM 639 O O . ALA A 1 86 ? -10.982 12.185 8.595 1.00 65.00 86 ALA A O 1
ATOM 640 N N . GLY A 1 87 ? -11.022 10.152 9.551 1.00 65.06 87 GLY A N 1
ATOM 641 C CA . GLY A 1 87 ? -11.163 9.401 8.299 1.00 65.06 87 GLY A CA 1
ATOM 642 C C . GLY A 1 87 ? -9.955 9.561 7.371 1.00 65.06 87 GLY A C 1
ATOM 643 O O . GLY A 1 87 ? -10.070 9.364 6.162 1.00 65.06 87 GLY A O 1
ATOM 644 N N . VAL A 1 88 ? -8.804 9.966 7.917 1.00 63.16 88 VAL A N 1
ATOM 645 C CA . VAL A 1 88 ? -7.613 10.264 7.126 1.00 63.16 88 VAL A CA 1
ATOM 646 C C . VAL A 1 88 ? -6.894 8.959 6.828 1.00 63.16 88 VAL A C 1
ATOM 648 O O . VAL A 1 88 ? -6.316 8.313 7.707 1.00 63.16 88 VAL A O 1
ATOM 651 N N . ALA A 1 89 ? -6.929 8.602 5.547 1.00 69.31 89 ALA A N 1
ATOM 652 C CA . ALA A 1 89 ? -6.090 7.578 4.959 1.00 69.31 89 ALA A CA 1
ATOM 653 C C . ALA A 1 89 ? -4.609 7.902 5.213 1.00 69.31 89 ALA A C 1
ATOM 655 O O . ALA A 1 89 ? -4.149 9.006 4.921 1.00 69.31 89 ALA A O 1
ATOM 656 N N . GLY A 1 90 ? -3.856 6.950 5.766 1.00 77.56 90 GLY A N 1
ATOM 657 C CA . GLY A 1 90 ? -2.404 7.089 5.867 1.00 77.56 90 GLY A CA 1
ATOM 658 C C . GLY A 1 90 ? -1.777 7.018 4.474 1.00 77.56 90 GLY A C 1
ATOM 659 O O . GLY A 1 90 ? -2.258 6.275 3.615 1.00 77.56 90 GLY A O 1
ATOM 660 N N . GLU A 1 91 ? -0.674 7.726 4.253 1.00 82.25 91 GLU A N 1
ATOM 661 C CA . GLU A 1 91 ? 0.099 7.649 3.012 1.00 82.25 91 GLU A CA 1
ATOM 662 C C . GLU A 1 91 ? 1.586 7.507 3.329 1.00 82.25 91 GLU A C 1
ATOM 664 O O . GLU A 1 91 ? 2.093 8.080 4.292 1.00 82.25 91 GLU A O 1
ATOM 669 N N . TYR A 1 92 ? 2.285 6.716 2.522 1.00 83.75 92 TYR A N 1
ATOM 670 C CA . TYR A 1 92 ? 3.725 6.539 2.601 1.00 83.75 92 TYR A CA 1
ATOM 671 C C . TYR A 1 92 ? 4.320 6.680 1.207 1.00 83.75 92 TYR A C 1
ATOM 673 O O . TYR A 1 92 ? 3.925 5.971 0.279 1.00 83.75 92 TYR A O 1
ATOM 681 N N . THR A 1 93 ? 5.273 7.594 1.078 1.00 85.81 93 THR A N 1
ATOM 682 C CA . THR A 1 93 ? 5.959 7.8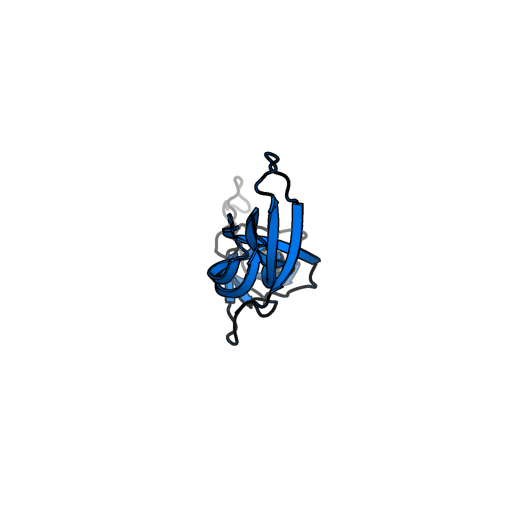77 -0.177 1.00 85.81 93 THR A CA 1
ATOM 683 C C . THR A 1 93 ? 7.402 7.425 -0.066 1.00 85.81 93 THR A C 1
ATOM 685 O O . THR A 1 93 ? 8.085 7.748 0.904 1.00 85.81 93 THR A O 1
ATOM 688 N N . GLU A 1 94 ? 7.867 6.704 -1.076 1.00 84.75 94 GLU A N 1
ATOM 689 C CA . GLU A 1 94 ? 9.249 6.261 -1.190 1.00 84.75 94 GLU A CA 1
ATOM 690 C C . GLU A 1 94 ? 9.765 6.627 -2.578 1.00 84.75 94 GLU A C 1
ATOM 692 O O . GLU A 1 94 ? 9.152 6.273 -3.587 1.00 84.75 94 GLU A O 1
ATOM 697 N N . SER A 1 95 ? 10.885 7.340 -2.622 1.00 87.38 95 SER A N 1
ATOM 698 C CA . SER A 1 95 ? 11.600 7.632 -3.860 1.00 87.38 95 SER A CA 1
ATOM 699 C C . SER A 1 95 ? 12.822 6.736 -3.970 1.00 87.38 95 SER A C 1
ATOM 701 O O . SER A 1 95 ? 13.584 6.587 -3.016 1.00 87.38 95 SER A O 1
ATOM 703 N N . GLU A 1 96 ? 13.047 6.199 -5.161 1.00 88.19 96 GLU A N 1
ATOM 704 C CA . GLU A 1 96 ? 14.292 5.533 -5.527 1.00 88.19 96 GLU A CA 1
ATOM 705 C C . GLU A 1 96 ? 14.854 6.166 -6.801 1.00 88.19 96 GLU A C 1
ATOM 707 O O . GLU A 1 96 ? 14.114 6.598 -7.685 1.00 88.19 96 GLU A O 1
ATOM 712 N N . THR A 1 97 ? 16.179 6.246 -6.906 1.00 92.38 97 THR A N 1
ATOM 713 C CA . THR A 1 97 ? 16.819 6.633 -8.166 1.00 92.38 97 THR A CA 1
ATOM 714 C C . THR A 1 97 ? 17.047 5.376 -8.979 1.00 92.38 97 THR A C 1
ATOM 716 O O . THR A 1 97 ? 17.798 4.505 -8.557 1.00 92.38 97 THR A O 1
ATOM 719 N N . LEU A 1 98 ? 16.413 5.299 -10.143 1.00 92.94 98 LEU A N 1
ATOM 720 C CA . LEU A 1 98 ? 16.600 4.213 -11.089 1.00 92.94 98 LEU A CA 1
ATOM 721 C C . LEU A 1 98 ? 17.559 4.653 -12.182 1.00 92.94 98 LEU A C 1
ATOM 723 O O . LEU A 1 98 ? 17.511 5.793 -12.651 1.00 92.94 98 LEU A O 1
ATOM 727 N N . SER A 1 99 ? 18.400 3.734 -12.627 1.00 92.50 99 SER A N 1
ATOM 728 C CA . SER A 1 99 ? 19.347 3.960 -13.707 1.00 92.50 99 SER A CA 1
ATOM 729 C C . SER A 1 99 ? 19.308 2.829 -14.729 1.00 92.50 99 SER A C 1
ATOM 731 O O . SER A 1 99 ? 19.088 1.662 -14.410 1.00 92.50 99 SER A O 1
ATOM 733 N N . ILE A 1 100 ? 19.543 3.189 -15.989 1.00 92.62 100 ILE A N 1
ATOM 734 C CA . ILE A 1 100 ? 19.600 2.267 -17.123 1.00 92.62 100 ILE A CA 1
ATOM 735 C C . ILE A 1 100 ? 20.797 2.602 -18.004 1.00 92.62 100 ILE A C 1
ATOM 737 O O . ILE A 1 100 ? 21.105 3.770 -18.245 1.00 92.62 100 ILE A O 1
ATOM 741 N N . LYS A 1 101 ? 21.439 1.559 -18.534 1.00 92.00 101 LYS A N 1
ATOM 742 C CA . LYS A 1 101 ? 22.460 1.657 -19.577 1.00 92.00 101 LYS A CA 1
ATOM 743 C C . LYS A 1 101 ? 22.238 0.563 -20.613 1.00 92.00 101 LYS A C 1
ATOM 745 O O . LYS A 1 101 ? 22.467 -0.610 -20.337 1.00 92.00 101 LYS A O 1
ATOM 750 N N . GLN A 1 102 ? 21.814 0.936 -21.817 1.00 90.69 102 GLN A N 1
ATOM 751 C CA . GLN A 1 102 ? 21.537 -0.016 -22.892 1.00 90.69 102 GLN A CA 1
ATOM 752 C C . GLN A 1 102 ? 22.077 0.490 -24.230 1.00 90.69 102 GLN A C 1
ATOM 754 O O . GLN A 1 102 ? 21.868 1.633 -24.622 1.00 90.69 102 GLN A O 1
ATOM 759 N N . GLN A 1 103 ? 22.765 -0.382 -24.962 1.00 91.12 103 GLN A N 1
ATOM 760 C CA . GLN A 1 103 ? 23.233 -0.071 -26.309 1.00 91.12 103 GLN A CA 1
ATOM 761 C C . GLN A 1 103 ? 22.128 -0.310 -27.339 1.00 91.12 103 GLN A C 1
ATOM 763 O O . GLN A 1 103 ? 21.468 -1.352 -27.308 1.00 91.12 103 GLN A O 1
ATOM 768 N N . ILE A 1 104 ? 21.961 0.643 -28.255 1.00 90.06 104 ILE A N 1
ATOM 769 C CA . ILE A 1 104 ? 20.915 0.671 -29.277 1.00 90.06 104 ILE A CA 1
ATOM 770 C C . ILE A 1 104 ? 21.573 0.892 -30.638 1.00 90.06 104 ILE A C 1
ATOM 772 O O . ILE A 1 104 ? 22.500 1.691 -30.776 1.00 90.06 104 ILE A O 1
ATOM 776 N N . LYS A 1 105 ? 21.111 0.137 -31.637 1.00 90.62 105 LYS A N 1
ATOM 777 C CA . LYS A 1 105 ? 21.549 0.244 -33.030 1.00 90.62 105 LYS A CA 1
ATOM 778 C C . LYS A 1 105 ? 20.373 0.706 -33.885 1.00 90.62 105 LYS A C 1
ATOM 780 O O . LYS A 1 105 ? 19.365 -0.004 -33.969 1.00 90.62 105 LYS A O 1
ATOM 785 N N . THR A 1 106 ? 20.536 1.848 -34.535 1.00 87.81 106 THR A N 1
ATOM 786 C CA . THR A 1 106 ? 19.562 2.429 -35.461 1.00 87.81 106 THR A CA 1
ATOM 787 C C . THR A 1 106 ? 20.128 2.332 -36.881 1.00 87.81 106 THR A C 1
ATOM 789 O O . THR A 1 106 ? 21.218 2.852 -37.125 1.00 87.81 106 THR A O 1
ATOM 792 N N . PRO A 1 107 ? 19.470 1.602 -37.800 1.00 88.62 107 PRO A N 1
ATOM 793 C CA . PRO A 1 107 ? 19.897 1.512 -39.197 1.00 88.62 107 PRO A CA 1
ATOM 794 C C . PRO A 1 107 ? 19.911 2.876 -39.914 1.00 88.62 107 PRO A C 1
ATOM 796 O O . PRO A 1 107 ? 19.224 3.790 -39.462 1.00 88.62 107 PRO A O 1
ATOM 799 N N . PRO A 1 108 ? 20.638 3.016 -41.038 1.00 87.81 108 PRO A N 1
ATOM 800 C CA . PRO A 1 108 ? 20.557 4.209 -41.882 1.00 87.81 108 PRO A CA 1
ATOM 801 C C . PRO A 1 108 ? 19.125 4.465 -42.371 1.00 87.81 108 PRO A C 1
ATOM 803 O O . PRO A 1 108 ? 18.350 3.523 -42.529 1.00 87.81 108 PRO A O 1
ATOM 806 N N . ASN A 1 109 ? 18.814 5.727 -42.654 1.00 87.44 109 ASN A N 1
ATOM 807 C CA . ASN A 1 109 ? 17.521 6.237 -43.116 1.00 87.44 109 ASN A CA 1
ATOM 808 C C . ASN A 1 109 ? 16.339 5.869 -42.200 1.00 87.44 109 ASN A C 1
ATOM 810 O O . ASN A 1 109 ? 15.210 5.710 -42.666 1.00 87.44 109 ASN A O 1
ATOM 814 N N . THR A 1 110 ? 16.587 5.723 -40.893 1.00 88.31 110 THR A N 1
ATOM 815 C CA . THR A 1 110 ? 15.541 5.416 -39.905 1.00 88.31 110 THR A CA 1
ATOM 816 C C . THR A 1 110 ? 15.656 6.272 -38.650 1.00 88.31 110 THR A C 1
ATOM 818 O O . THR A 1 110 ? 16.738 6.730 -38.276 1.00 88.31 110 THR A O 1
ATOM 821 N N . SER A 1 111 ? 14.528 6.426 -37.965 1.00 89.62 111 SER A N 1
ATOM 822 C CA . SER A 1 111 ? 14.420 7.057 -36.651 1.00 89.62 111 SER A CA 1
ATOM 823 C C . SER A 1 111 ? 14.046 6.004 -35.614 1.00 89.62 111 SER A C 1
ATOM 825 O O . SER A 1 111 ? 13.240 5.112 -35.884 1.00 89.62 111 SER A O 1
ATOM 827 N N . ALA A 1 112 ? 14.587 6.096 -34.403 1.00 90.81 112 ALA A N 1
ATOM 828 C CA . ALA A 1 112 ? 14.222 5.227 -33.289 1.00 90.81 112 ALA A CA 1
ATOM 829 C C . ALA A 1 112 ? 13.670 6.047 -32.120 1.00 90.81 112 ALA A C 1
ATOM 831 O O . ALA A 1 112 ? 14.386 6.860 -31.541 1.00 90.81 112 ALA A O 1
ATOM 832 N N . LYS A 1 113 ? 12.421 5.775 -31.729 1.00 93.19 113 LYS A N 1
ATOM 833 C CA . LYS A 1 113 ? 11.825 6.240 -30.473 1.00 93.19 113 LYS A CA 1
ATOM 834 C C . LYS A 1 113 ? 12.116 5.233 -29.372 1.00 93.19 113 LYS A C 1
ATOM 836 O O . LYS A 1 113 ? 11.706 4.075 -29.464 1.00 93.19 113 LYS A O 1
ATOM 841 N N . ILE A 1 114 ? 12.778 5.685 -28.321 1.00 93.81 114 ILE A N 1
ATOM 842 C CA . ILE A 1 114 ? 13.150 4.887 -27.159 1.00 93.81 114 ILE A CA 1
ATOM 843 C C . ILE A 1 114 ? 12.284 5.329 -25.991 1.00 93.81 114 ILE A C 1
ATOM 845 O O . ILE A 1 114 ? 12.315 6.493 -25.608 1.00 93.81 114 ILE A O 1
ATOM 849 N N . GLU A 1 115 ? 11.533 4.400 -25.416 1.00 95.75 115 GLU A N 1
ATOM 850 C CA . GLU A 1 115 ? 10.710 4.613 -24.230 1.00 95.75 115 GLU A CA 1
ATOM 851 C C . GLU A 1 115 ? 11.259 3.725 -23.111 1.00 95.75 115 GLU A C 1
ATOM 853 O O . GLU A 1 115 ? 11.225 2.493 -23.206 1.00 95.75 115 GLU A O 1
ATOM 858 N N . TRP A 1 116 ? 11.787 4.349 -22.058 1.00 96.25 116 TRP A N 1
ATOM 859 C CA . TRP A 1 116 ? 12.158 3.643 -20.837 1.00 96.25 116 TRP A CA 1
ATOM 860 C C . TRP A 1 116 ? 10.951 3.580 -19.914 1.00 96.25 116 TRP A C 1
ATOM 862 O O . TRP A 1 116 ? 10.424 4.606 -19.483 1.00 96.25 116 TRP A O 1
ATOM 872 N N . ILE A 1 117 ? 10.504 2.358 -19.661 1.00 95.94 117 ILE A N 1
ATOM 873 C CA . ILE A 1 117 ? 9.291 2.036 -18.930 1.00 95.94 117 ILE A CA 1
ATOM 874 C C . ILE A 1 117 ? 9.691 1.337 -17.638 1.00 95.94 117 ILE A C 1
ATOM 876 O O . ILE A 1 117 ? 10.474 0.389 -17.661 1.00 95.94 117 ILE A O 1
ATOM 880 N N . VAL A 1 118 ? 9.123 1.765 -16.522 1.00 95.31 118 VAL A N 1
ATOM 881 C CA . VAL A 1 118 ? 9.207 1.047 -15.250 1.00 95.31 118 VAL A CA 1
ATOM 882 C C . VAL A 1 118 ? 7.900 0.321 -15.006 1.00 95.31 118 VAL A C 1
ATOM 884 O O . VAL A 1 118 ? 6.828 0.832 -15.334 1.00 95.31 118 VAL A O 1
ATOM 887 N N . VAL A 1 119 ? 8.011 -0.903 -14.500 1.00 94.38 119 VAL A N 1
ATOM 888 C CA . VAL A 1 119 ? 6.884 -1.752 -14.143 1.00 94.38 119 VAL A CA 1
ATOM 889 C C . VAL A 1 119 ? 6.809 -1.837 -12.628 1.00 94.38 119 VAL A C 1
ATOM 891 O O . VAL A 1 119 ? 7.704 -2.385 -11.980 1.00 94.38 119 VAL A O 1
ATOM 894 N N . ASP A 1 120 ? 5.705 -1.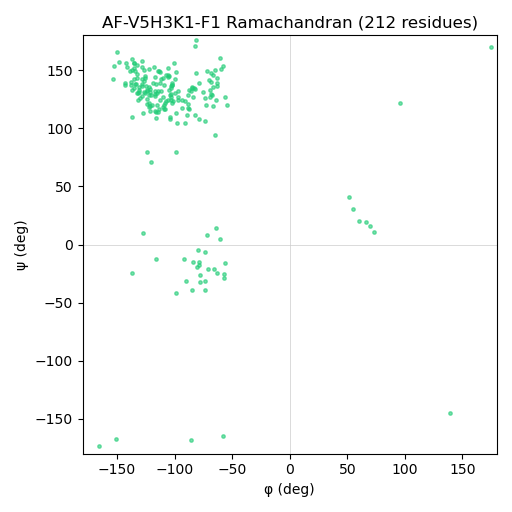332 -12.096 1.00 93.62 120 ASP A N 1
ATOM 895 C CA . ASP A 1 120 ? 5.367 -1.427 -10.686 1.00 93.62 120 ASP A CA 1
ATOM 896 C C . ASP A 1 120 ? 4.322 -2.520 -10.484 1.00 93.62 120 ASP A C 1
ATOM 898 O O . ASP A 1 120 ? 3.358 -2.631 -11.242 1.00 93.62 120 ASP A O 1
ATOM 902 N N . GLU A 1 121 ? 4.502 -3.315 -9.441 1.00 91.81 121 GLU A N 1
ATOM 903 C CA . GLU A 1 121 ? 3.489 -4.204 -8.902 1.00 91.81 121 GLU A CA 1
ATOM 904 C C . GLU A 1 121 ? 2.711 -3.453 -7.818 1.00 91.81 121 GLU A C 1
ATOM 906 O O . GLU A 1 121 ? 3.280 -2.955 -6.843 1.00 91.81 121 GLU A O 1
ATOM 911 N N . VAL A 1 122 ? 1.396 -3.384 -7.991 1.00 92.56 122 VAL A N 1
ATOM 912 C CA . VAL A 1 122 ? 0.455 -2.832 -7.022 1.00 92.56 122 VAL A CA 1
ATOM 913 C C . VAL A 1 122 ? -0.284 -3.989 -6.371 1.00 92.56 122 VAL A C 1
ATOM 915 O O . VAL A 1 122 ? -0.919 -4.800 -7.056 1.00 92.56 122 VAL A O 1
ATOM 918 N N . LYS A 1 123 ? -0.218 -4.048 -5.044 1.00 91.88 123 LYS A N 1
ATOM 919 C CA . LYS A 1 123 ? -0.887 -5.063 -4.234 1.00 91.88 123 LYS A CA 1
ATOM 920 C C . LYS A 1 123 ? -1.842 -4.422 -3.252 1.00 91.88 123 LYS A C 1
ATOM 922 O O . LYS A 1 123 ? -1.487 -3.476 -2.553 1.00 91.88 123 LYS A O 1
ATOM 927 N N . GLU A 1 124 ? -3.036 -4.987 -3.181 1.00 93.31 124 GLU A N 1
ATOM 928 C CA . GLU A 1 124 ? -4.039 -4.640 -2.182 1.00 93.31 124 GLU A CA 1
ATOM 929 C C . GLU A 1 124 ? -4.055 -5.734 -1.115 1.00 93.31 124 GLU A C 1
ATOM 931 O O . GLU A 1 124 ? -4.139 -6.927 -1.423 1.00 93.31 124 GLU A O 1
ATOM 936 N N . ILE A 1 125 ? -3.914 -5.326 0.143 1.00 92.75 125 ILE A N 1
ATOM 937 C CA . ILE A 1 125 ? -3.849 -6.219 1.295 1.00 92.75 125 ILE A CA 1
ATOM 938 C C . ILE A 1 125 ? -4.888 -5.744 2.313 1.00 92.75 125 ILE A C 1
ATOM 940 O O . ILE A 1 125 ? -4.739 -4.649 2.866 1.00 92.75 125 ILE A O 1
ATOM 944 N N . PRO A 1 126 ? -5.946 -6.526 2.580 1.00 93.75 126 PRO A N 1
ATOM 945 C CA . PRO A 1 126 ? -6.887 -6.200 3.632 1.00 93.75 126 PRO A CA 1
ATOM 946 C C . PRO A 1 126 ? -6.168 -6.225 4.979 1.00 93.75 126 PRO A C 1
ATOM 948 O O . PRO A 1 126 ? -5.303 -7.066 5.227 1.00 93.75 126 PRO A O 1
ATOM 951 N N . TRP A 1 127 ? -6.536 -5.311 5.863 1.00 92.50 127 TRP A N 1
ATOM 952 C CA . TRP A 1 127 ? -6.017 -5.271 7.222 1.00 92.50 127 TRP A CA 1
ATOM 953 C C . TRP A 1 127 ? -7.148 -5.093 8.224 1.00 92.50 127 TRP A C 1
ATOM 955 O O . TRP A 1 127 ? -8.205 -4.550 7.898 1.00 92.50 127 TRP A O 1
ATOM 965 N N . THR A 1 128 ? -6.912 -5.547 9.451 1.00 93.00 128 THR A N 1
ATOM 966 C CA . THR A 1 128 ? -7.832 -5.383 10.579 1.00 93.00 128 THR A CA 1
ATOM 967 C C . THR A 1 128 ? -7.093 -4.932 11.827 1.00 93.00 128 THR A C 1
ATOM 969 O O . THR A 1 128 ? -5.945 -5.325 12.031 1.00 93.00 128 THR A O 1
ATOM 972 N N . ALA A 1 129 ? -7.757 -4.167 12.688 1.00 92.06 129 ALA A N 1
ATOM 973 C CA . ALA A 1 129 ? -7.270 -3.865 14.028 1.00 92.06 129 ALA A CA 1
ATOM 974 C C . ALA A 1 129 ? -8.433 -3.806 15.021 1.00 92.06 129 ALA A C 1
ATOM 976 O O . ALA A 1 129 ? -9.481 -3.224 14.742 1.00 92.06 129 ALA A O 1
ATOM 977 N N . ASP A 1 130 ? -8.234 -4.393 16.195 1.00 93.25 130 ASP A N 1
ATOM 978 C CA . ASP A 1 130 ? -9.200 -4.306 17.285 1.00 93.25 130 ASP A CA 1
ATOM 979 C C . ASP A 1 130 ? -9.016 -2.993 18.048 1.00 93.25 130 ASP A C 1
ATOM 981 O O . ASP A 1 130 ? -7.904 -2.627 18.426 1.00 93.25 130 ASP A O 1
ATOM 985 N N . ILE A 1 131 ? -10.114 -2.302 18.333 1.00 91.38 131 ILE A N 1
ATOM 986 C CA . ILE A 1 131 ? -10.129 -1.081 19.134 1.00 91.38 131 ILE A CA 1
ATOM 987 C C . ILE A 1 131 ? -11.024 -1.320 20.332 1.00 91.38 131 ILE A C 1
ATOM 989 O O . ILE A 1 131 ? -12.159 -1.773 20.208 1.00 91.38 131 ILE A O 1
ATOM 993 N N . THR A 1 132 ? -10.494 -1.022 21.510 1.00 93.31 132 THR A N 1
ATOM 994 C CA . THR A 1 132 ? -11.210 -1.142 22.775 1.00 93.31 132 THR A CA 1
ATOM 995 C C . THR A 1 132 ? -11.481 0.247 23.324 1.00 93.31 132 THR A C 1
ATOM 997 O O . THR A 1 132 ? -10.551 1.040 23.473 1.00 93.31 132 THR A O 1
ATOM 1000 N N . ILE A 1 133 ? -12.740 0.538 23.643 1.00 91.88 133 ILE A N 1
ATOM 1001 C CA . ILE A 1 133 ? -13.158 1.784 24.289 1.00 91.88 133 ILE A CA 1
ATOM 1002 C C . ILE A 1 133 ? -13.756 1.438 25.646 1.00 91.88 133 ILE A C 1
ATOM 1004 O O . ILE A 1 133 ? -14.644 0.591 25.758 1.00 91.88 133 ILE A O 1
ATOM 1008 N N . GLN A 1 134 ? -13.270 2.123 26.675 1.00 93.44 134 GLN A N 1
ATOM 1009 C CA . GLN A 1 134 ? -13.735 1.976 28.045 1.00 93.44 134 GLN A CA 1
ATOM 1010 C C . GLN A 1 134 ? -14.246 3.313 28.582 1.00 93.44 134 GLN A C 1
ATOM 1012 O O . GLN A 1 134 ? -13.543 4.328 28.506 1.00 93.44 134 GLN A O 1
ATOM 1017 N N . GLY A 1 135 ? -15.437 3.292 29.184 1.00 93.06 135 GLY A N 1
ATOM 1018 C CA . GLY A 1 135 ? -15.940 4.394 29.998 1.00 93.06 135 GLY A CA 1
ATOM 1019 C C . GLY A 1 135 ? -17.416 4.718 29.799 1.00 93.06 135 GLY A C 1
ATOM 1020 O O . GLY A 1 135 ? -18.257 3.839 29.603 1.00 93.06 135 GLY A O 1
ATOM 1021 N N . TRP A 1 136 ? -17.703 6.013 29.888 1.00 93.06 136 TRP A N 1
ATOM 1022 C CA . TRP A 1 136 ? -19.032 6.609 29.854 1.00 93.06 136 TRP A CA 1
ATOM 1023 C C . TRP A 1 136 ? -19.061 7.724 28.815 1.00 93.06 136 TRP A C 1
ATOM 1025 O O . TRP A 1 136 ? -18.018 8.288 28.480 1.00 93.06 136 TRP A O 1
ATOM 1035 N N . PHE A 1 137 ? -20.250 8.058 28.334 1.00 89.62 137 PHE A N 1
ATOM 1036 C CA . PHE A 1 137 ? -20.469 9.202 27.454 1.00 89.62 137 PHE A CA 1
ATOM 1037 C C . PHE A 1 137 ? -21.569 10.084 28.030 1.00 89.62 137 PHE A C 1
ATOM 1039 O O . PHE A 1 137 ? -22.441 9.593 28.741 1.00 89.62 137 PHE A O 1
ATOM 1046 N N . ALA A 1 138 ? -21.503 11.386 27.766 1.00 91.12 138 ALA A N 1
ATOM 1047 C CA . ALA A 1 138 ? -22.515 12.325 28.222 1.00 91.12 138 ALA A CA 1
ATOM 1048 C C . ALA A 1 138 ? -23.654 12.401 27.200 1.00 91.12 138 ALA A C 1
ATOM 1050 O O . ALA A 1 138 ? -23.401 12.562 26.007 1.00 91.12 138 ALA A O 1
ATOM 1051 N N . VAL A 1 139 ? -24.896 12.330 27.672 1.00 90.88 139 VAL A N 1
ATOM 1052 C CA . VAL A 1 139 ? -26.090 12.646 26.878 1.00 90.88 139 VAL A CA 1
ATOM 1053 C C . VAL A 1 139 ? -26.886 13.727 27.586 1.00 90.88 139 VAL A C 1
ATOM 1055 O O . VAL A 1 139 ? -27.115 13.639 28.792 1.00 90.88 139 VAL A O 1
ATOM 1058 N N . CYS A 1 140 ? -27.293 14.746 26.837 1.00 92.81 140 CYS A N 1
ATOM 1059 C CA . CYS A 1 140 ? -28.273 15.727 27.280 1.00 92.81 140 CYS A CA 1
ATOM 1060 C C . CYS A 1 140 ? -29.602 15.384 26.609 1.00 92.81 140 CYS A C 1
ATOM 1062 O O . CYS A 1 140 ? -29.647 15.230 25.390 1.00 92.81 140 CYS A O 1
ATOM 1064 N N . LEU A 1 141 ? -30.650 15.201 27.402 1.00 91.38 141 LEU A N 1
ATOM 1065 C CA . LEU A 1 141 ? -31.986 14.861 26.929 1.00 91.38 141 LEU A CA 1
ATOM 1066 C C . LEU A 1 141 ? -32.887 16.088 27.043 1.00 91.38 141 LEU A C 1
ATOM 1068 O O . LEU A 1 141 ? -32.780 16.832 28.012 1.00 91.38 141 LEU A O 1
ATOM 1072 N N . ASP A 1 142 ? -33.830 16.254 26.120 1.00 93.00 142 ASP A N 1
ATOM 1073 C CA . ASP A 1 142 ? -34.785 17.375 26.167 1.00 93.00 142 ASP A CA 1
ATOM 1074 C C . ASP A 1 142 ? -35.809 17.238 27.304 1.00 93.00 142 ASP A C 1
ATOM 1076 O O . ASP A 1 142 ? -36.421 18.212 27.743 1.00 93.00 142 ASP A O 1
ATOM 1080 N N . LYS A 1 143 ? -36.011 16.012 27.797 1.00 93.50 143 LYS A N 1
ATOM 1081 C CA . LYS A 1 143 ? -36.896 15.701 28.923 1.00 93.50 143 LYS A CA 1
ATOM 1082 C C . LYS A 1 143 ? -36.087 15.141 30.077 1.00 93.50 143 LYS A C 1
ATOM 1084 O O . LYS A 1 143 ? -35.220 14.292 29.878 1.00 93.50 143 LYS A O 1
ATOM 1089 N N . GLN A 1 144 ? -36.419 15.579 31.289 1.00 91.81 144 GLN A N 1
ATOM 1090 C CA . GLN A 1 144 ? -35.757 15.077 32.484 1.00 91.81 144 GLN A CA 1
ATOM 1091 C C . GLN A 1 144 ? -36.079 13.604 32.721 1.00 91.81 144 GLN A C 1
ATOM 1093 O O . GLN A 1 144 ? -37.241 13.196 32.703 1.00 91.81 144 GLN A O 1
ATOM 1098 N N . ILE A 1 145 ? -35.045 12.838 33.053 1.00 89.75 145 ILE A N 1
ATOM 1099 C CA . ILE A 1 145 ? -35.178 11.512 33.647 1.00 89.75 145 ILE A CA 1
ATOM 1100 C C . ILE A 1 145 ? -34.641 11.622 35.074 1.00 89.75 145 ILE A C 1
ATOM 1102 O O . ILE A 1 145 ? -33.522 12.081 35.294 1.00 89.75 145 ILE A O 1
ATOM 1106 N N . ASN A 1 146 ? -35.446 11.246 36.071 1.00 90.19 146 ASN A N 1
ATOM 1107 C CA . ASN A 1 146 ? -35.085 11.349 37.493 1.00 90.19 146 ASN A CA 1
ATOM 1108 C C . ASN A 1 146 ? -34.585 12.754 37.904 1.00 90.19 146 ASN A C 1
ATOM 1110 O O . ASN A 1 146 ? -33.599 12.886 38.630 1.00 90.19 146 ASN A O 1
ATOM 1114 N N . GLY A 1 147 ? -35.238 13.806 37.396 1.00 93.19 147 GLY A N 1
ATOM 1115 C CA . GLY A 1 147 ? -34.927 15.202 37.727 1.00 93.19 147 GLY A CA 1
ATOM 1116 C C . GLY A 1 147 ? -33.635 15.756 37.110 1.00 93.19 147 GLY A C 1
ATOM 1117 O O . GLY A 1 147 ? -33.184 16.826 37.510 1.00 93.19 147 GLY A O 1
ATOM 1118 N N . LYS A 1 148 ? -33.007 15.047 36.162 1.00 92.75 148 LYS A N 1
ATOM 1119 C CA . LYS A 1 148 ? -31.764 15.472 35.497 1.00 92.75 148 LYS A CA 1
ATOM 1120 C C . LYS A 1 148 ? -31.940 15.479 33.980 1.00 92.75 148 LYS A C 1
ATOM 1122 O O . LYS A 1 148 ? -32.626 14.620 33.440 1.00 92.75 148 LYS A O 1
ATOM 1127 N N . TYR A 1 149 ? -31.319 16.454 33.316 1.00 93.56 149 TYR A N 1
ATOM 1128 C CA . TYR A 1 149 ? -31.228 16.520 31.850 1.00 93.56 149 TYR A CA 1
ATOM 1129 C C . TYR A 1 149 ? -29.980 15.805 31.315 1.00 93.56 149 TYR A C 1
ATOM 1131 O O . TYR A 1 149 ? -29.996 15.261 30.215 1.00 93.56 149 TYR A O 1
ATOM 1139 N N . VAL A 1 150 ? -28.893 15.800 32.096 1.00 94.94 150 VAL A N 1
ATOM 1140 C CA . VAL A 1 150 ? -27.602 15.228 31.700 1.00 94.94 150 VAL A CA 1
ATOM 1141 C C . VAL A 1 150 ? -27.390 13.882 32.378 1.00 94.94 150 VAL A C 1
ATOM 1143 O O . VAL A 1 150 ? -27.494 13.763 33.603 1.00 94.94 150 VAL A O 1
ATOM 1146 N N . HIS A 1 151 ? -27.034 12.883 31.579 1.00 93.94 151 HIS A N 1
ATOM 1147 C CA . HIS A 1 151 ? -26.754 11.528 32.030 1.00 93.94 151 HIS A CA 1
ATOM 1148 C C . HIS A 1 151 ? -25.406 11.044 31.508 1.00 93.94 151 HIS A C 1
ATOM 1150 O O . HIS A 1 151 ? -24.954 11.454 30.443 1.00 93.94 151 HIS A O 1
ATOM 1156 N N . PHE A 1 152 ? -24.798 10.127 32.261 1.00 93.88 152 PHE A N 1
ATOM 1157 C CA . PHE A 1 152 ? -23.532 9.484 31.916 1.00 93.88 152 PHE A CA 1
ATOM 1158 C C . PHE A 1 152 ? -23.722 7.966 31.820 1.00 93.88 152 PHE A C 1
ATOM 1160 O O . PHE A 1 152 ? -23.319 7.236 32.728 1.00 93.88 152 PHE A O 1
ATOM 1167 N N . PRO A 1 153 ? -24.414 7.457 30.786 1.00 93.44 153 PRO A N 1
ATOM 1168 C CA . PRO A 1 153 ? -24.490 6.025 30.532 1.00 93.44 153 PRO A CA 1
ATOM 1169 C C . PRO A 1 153 ? -23.110 5.400 30.288 1.00 93.44 153 PRO A C 1
ATOM 1171 O O . PRO A 1 153 ? -22.186 6.034 29.775 1.00 93.44 153 PRO A O 1
ATOM 1174 N N . LYS A 1 154 ? -22.986 4.113 30.634 1.00 95.00 154 LYS A N 1
ATOM 1175 C CA . LYS A 1 154 ? -21.823 3.287 30.276 1.00 95.00 154 LYS A CA 1
ATOM 1176 C C . LYS A 1 154 ? -21.798 3.100 28.762 1.00 95.00 154 LYS A C 1
ATOM 1178 O O . LYS A 1 154 ? -22.848 2.910 28.161 1.00 95.00 154 LYS A O 1
ATOM 1183 N N . ILE A 1 155 ? -20.618 3.031 28.154 1.00 91.62 155 ILE A N 1
ATOM 1184 C CA . ILE A 1 155 ? -20.484 2.771 26.709 1.00 91.62 155 ILE A CA 1
ATOM 1185 C C . ILE A 1 155 ? -21.163 1.458 26.269 1.00 91.62 155 ILE A C 1
ATOM 1187 O O . ILE A 1 155 ? -21.606 1.322 25.138 1.00 91.62 155 ILE A O 1
ATOM 1191 N N . THR A 1 156 ? -21.313 0.504 27.188 1.00 93.94 156 THR A N 1
ATOM 1192 C CA . THR A 1 156 ? -21.936 -0.807 26.962 1.00 93.94 156 THR A CA 1
ATOM 1193 C C . THR A 1 156 ? -23.453 -0.774 26.813 1.00 93.94 156 THR A C 1
ATOM 1195 O O . THR A 1 156 ? -24.035 -1.814 26.511 1.00 93.94 156 THR A O 1
ATOM 1198 N N . VAL A 1 157 ? -24.100 0.379 27.030 1.00 93.38 157 VAL A N 1
ATOM 1199 C CA . VAL A 1 157 ? -25.528 0.540 26.712 1.00 93.38 157 VAL A CA 1
ATOM 1200 C C . VAL A 1 157 ? -25.764 0.775 25.220 1.00 93.38 157 VAL A C 1
ATOM 1202 O O . VAL A 1 157 ? -26.902 0.658 24.775 1.00 93.38 157 VAL A O 1
ATOM 1205 N N . LEU A 1 158 ? -24.719 1.115 24.454 1.00 89.00 158 LEU A N 1
ATOM 1206 C CA . LEU A 1 158 ? -24.813 1.250 23.004 1.00 89.00 158 LEU A CA 1
ATOM 1207 C C . LEU A 1 158 ? -25.079 -0.127 22.388 1.00 89.00 158 LEU A C 1
ATOM 1209 O O . LEU A 1 158 ? -24.281 -1.051 22.544 1.00 89.00 158 LEU A O 1
ATOM 1213 N N . GLN A 1 159 ? -26.215 -0.256 21.705 1.00 85.25 159 GLN A N 1
ATOM 1214 C CA . GLN A 1 159 ? -26.617 -1.470 21.001 1.00 85.25 159 GLN A CA 1
ATOM 1215 C C . GLN A 1 159 ? -26.283 -1.323 19.519 1.00 85.25 159 GLN A C 1
ATOM 1217 O O . GLN A 1 159 ? -27.140 -0.986 18.709 1.00 85.25 159 GLN A O 1
ATOM 1222 N N . ASP A 1 160 ? -25.015 -1.542 19.190 1.00 85.69 160 ASP A N 1
ATOM 1223 C CA . ASP A 1 160 ? -24.523 -1.545 17.816 1.00 85.69 160 ASP A CA 1
ATOM 1224 C C . ASP A 1 160 ? -23.982 -2.950 17.477 1.00 85.69 160 ASP A C 1
ATOM 1226 O O . ASP A 1 160 ? -23.236 -3.508 18.291 1.00 85.69 160 ASP A O 1
ATOM 1230 N N . PRO A 1 161 ? -24.350 -3.552 16.329 1.00 86.88 161 PRO A N 1
ATOM 1231 C CA . PRO A 1 161 ? -23.890 -4.887 15.936 1.00 86.88 161 PRO A CA 1
ATOM 1232 C C . PRO A 1 161 ? -22.365 -5.046 15.854 1.00 86.88 161 PRO A C 1
ATOM 1234 O O . PRO A 1 161 ? -21.854 -6.147 16.077 1.00 86.88 161 PRO A O 1
ATOM 1237 N N . ASP A 1 162 ? -21.637 -3.969 15.556 1.00 86.50 162 ASP A N 1
ATOM 1238 C CA . ASP A 1 162 ? -20.179 -3.981 15.440 1.00 86.50 162 ASP A CA 1
ATOM 1239 C C . ASP A 1 162 ? -19.484 -3.825 16.807 1.00 86.50 162 ASP A C 1
ATOM 1241 O O . ASP A 1 162 ? -18.298 -4.150 16.952 1.00 86.50 162 ASP A O 1
ATOM 1245 N N . LEU A 1 163 ? -20.217 -3.391 17.843 1.00 89.81 163 LEU A N 1
ATOM 1246 C CA . LEU A 1 163 ? -19.720 -3.257 19.212 1.00 89.81 163 LEU A CA 1
ATOM 1247 C C . LEU A 1 163 ? -19.907 -4.556 20.010 1.00 89.81 163 LEU A C 1
ATOM 1249 O O . LEU A 1 163 ? -20.997 -4.934 20.434 1.00 89.81 163 LEU A O 1
ATOM 1253 N N . LYS A 1 164 ? -18.795 -5.210 20.340 1.00 93.38 164 LYS A N 1
ATOM 1254 C CA . LYS A 1 164 ? -18.759 -6.379 21.224 1.00 93.38 164 LYS A CA 1
ATOM 1255 C C . LYS A 1 164 ? -18.492 -5.955 22.661 1.00 93.38 164 LYS A C 1
ATOM 1257 O O . LYS A 1 164 ? -17.417 -5.446 22.979 1.00 93.38 164 LYS A O 1
ATOM 1262 N N . LYS A 1 165 ? -19.438 -6.221 23.560 1.00 94.81 165 LYS A N 1
ATOM 1263 C CA . LYS A 1 165 ? -19.244 -6.027 25.002 1.00 94.81 165 LYS A CA 1
ATOM 1264 C C . LYS A 1 165 ? -18.155 -6.973 25.522 1.00 94.81 165 LYS A C 1
ATOM 1266 O O . LYS A 1 165 ? -18.257 -8.184 25.359 1.00 94.81 165 LYS A O 1
ATOM 1271 N N . ILE A 1 166 ? -17.127 -6.413 26.158 1.00 95.56 166 ILE A N 1
ATOM 1272 C CA . ILE A 1 166 ? -16.033 -7.177 26.781 1.00 95.56 166 ILE A CA 1
ATOM 1273 C C . ILE A 1 166 ? -16.256 -7.316 28.287 1.00 95.56 166 ILE A C 1
ATOM 1275 O O . ILE A 1 166 ? -16.036 -8.379 28.857 1.00 95.56 166 ILE A O 1
ATOM 1279 N N . ASN A 1 167 ? -16.706 -6.244 28.937 1.00 94.44 167 ASN A N 1
ATOM 1280 C CA . ASN A 1 167 ? -17.106 -6.236 30.343 1.00 94.44 167 ASN A CA 1
ATOM 1281 C C . ASN A 1 167 ? -18.186 -5.165 30.563 1.00 94.44 167 ASN A C 1
ATOM 1283 O O . ASN A 1 167 ? -18.757 -4.659 29.604 1.00 94.44 167 ASN A O 1
ATOM 1287 N N . ASP A 1 168 ? -18.499 -4.824 31.811 1.00 94.00 168 ASP A N 1
ATOM 1288 C CA . ASP A 1 168 ? -19.578 -3.891 32.153 1.00 94.00 168 ASP A CA 1
ATOM 1289 C C . ASP A 1 168 ? -19.377 -2.449 31.639 1.00 94.00 168 ASP A C 1
ATOM 1291 O O . ASP A 1 168 ? -20.359 -1.759 31.378 1.00 94.00 168 ASP A O 1
ATOM 1295 N N . ILE A 1 169 ? -18.138 -2.007 31.401 1.00 94.88 169 ILE A N 1
ATOM 1296 C CA . ILE A 1 169 ? -17.816 -0.630 30.972 1.00 94.88 169 ILE A CA 1
ATOM 1297 C C . ILE A 1 169 ? -16.954 -0.562 29.706 1.00 94.88 169 ILE A C 1
ATOM 1299 O O . ILE A 1 169 ? -16.449 0.506 29.366 1.00 94.88 16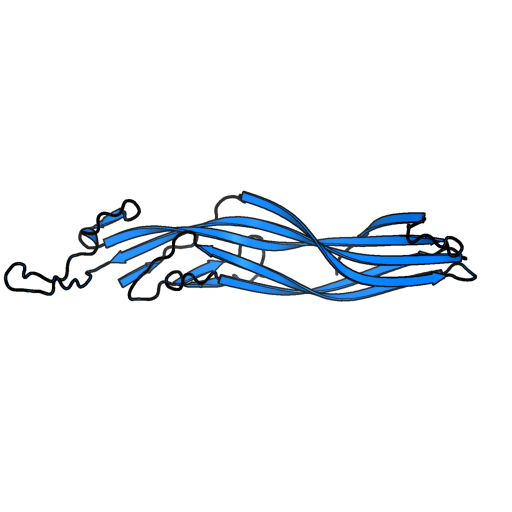9 ILE A O 1
ATOM 1303 N N . THR A 1 170 ? -16.754 -1.692 29.027 1.00 95.38 170 THR A N 1
ATOM 1304 C CA . THR A 1 170 ? -15.814 -1.808 27.908 1.00 95.38 170 THR A CA 1
ATOM 1305 C C . THR A 1 170 ? -16.462 -2.484 26.716 1.00 95.38 170 THR A C 1
ATOM 1307 O O . THR A 1 170 ? -17.020 -3.580 26.835 1.00 95.38 170 THR A O 1
ATOM 1310 N N . VAL A 1 171 ? -16.309 -1.859 25.554 1.00 94.38 171 VAL A N 1
ATOM 1311 C CA . VAL A 1 171 ? -16.675 -2.418 24.253 1.00 94.38 171 VAL A CA 1
ATOM 1312 C C . VAL A 1 171 ? -15.437 -2.547 23.378 1.00 94.38 171 VAL A C 1
ATOM 1314 O O . VAL A 1 171 ? -14.468 -1.798 23.521 1.00 94.38 171 VAL A O 1
ATOM 1317 N N . ARG A 1 172 ? -15.479 -3.504 22.460 1.00 93.81 172 ARG A N 1
ATOM 1318 C CA . ARG A 1 172 ? -14.485 -3.703 21.417 1.00 93.81 172 ARG A CA 1
ATOM 1319 C C . ARG A 1 172 ? -15.175 -3.743 20.072 1.00 93.81 172 ARG A C 1
ATOM 1321 O O . ARG A 1 172 ? -16.199 -4.397 19.936 1.00 93.81 172 ARG A O 1
ATOM 1328 N N . PHE A 1 173 ? -14.557 -3.140 19.080 1.00 90.94 173 PHE A N 1
ATOM 1329 C CA . PHE A 1 173 ? -14.945 -3.299 17.689 1.00 90.94 173 PHE A CA 1
ATOM 1330 C C . PHE A 1 173 ? -13.699 -3.471 16.837 1.00 90.94 173 PHE A C 1
ATOM 1332 O O . PHE A 1 173 ? -12.589 -3.134 17.257 1.00 90.94 173 PHE A O 1
ATOM 1339 N N . THR A 1 174 ? -13.884 -4.035 15.654 1.00 91.56 174 THR A N 1
ATOM 1340 C CA . THR A 1 174 ? -12.789 -4.315 14.733 1.00 91.56 174 THR A CA 1
ATOM 1341 C C . THR A 1 174 ? -12.908 -3.361 13.562 1.00 91.56 174 THR A C 1
ATOM 1343 O O . THR A 1 174 ? -13.876 -3.415 12.805 1.00 91.56 174 THR A O 1
ATOM 1346 N N . VAL A 1 175 ? -11.915 -2.493 13.394 1.00 88.88 175 VAL A N 1
ATOM 1347 C CA . VAL A 1 175 ? -11.784 -1.732 12.155 1.00 88.88 175 VAL A CA 1
ATOM 1348 C C . VAL A 1 175 ? -11.115 -2.586 11.104 1.00 88.88 175 VAL A C 1
ATOM 1350 O O . VAL A 1 175 ? -10.262 -3.426 11.398 1.00 88.88 175 VAL A O 1
ATOM 1353 N N . LYS A 1 176 ? -11.504 -2.345 9.861 1.00 89.94 176 LYS A N 1
ATOM 1354 C CA . LYS A 1 176 ? -10.939 -3.003 8.696 1.00 89.94 176 LYS A CA 1
ATOM 1355 C C . LYS A 1 176 ? -10.665 -1.987 7.608 1.00 89.94 176 LYS A C 1
ATOM 1357 O O . LYS A 1 176 ? -11.296 -0.928 7.544 1.00 89.94 176 LYS A O 1
ATOM 1362 N N . GLY A 1 177 ? -9.741 -2.333 6.738 1.00 89.88 177 GLY A N 1
ATOM 1363 C CA . GLY A 1 177 ? -9.316 -1.466 5.666 1.00 89.88 177 GLY A CA 1
ATOM 1364 C C . GLY A 1 177 ? -8.514 -2.206 4.620 1.00 89.88 177 GLY A C 1
ATOM 1365 O O . GLY A 1 177 ? -8.388 -3.430 4.661 1.00 89.88 177 GLY A O 1
ATOM 1366 N N . VAL A 1 178 ? -7.975 -1.448 3.674 1.00 91.25 178 VAL A N 1
ATOM 1367 C CA . VAL A 1 178 ? -7.094 -1.966 2.628 1.00 91.25 178 VAL A CA 1
ATOM 1368 C C . VAL A 1 178 ? -5.814 -1.153 2.630 1.00 91.25 178 VAL A C 1
ATOM 1370 O O . VAL A 1 178 ? -5.847 0.076 2.654 1.00 91.25 178 VAL A O 1
ATOM 1373 N N . PHE A 1 179 ? -4.687 -1.851 2.630 1.00 90.75 179 PHE A N 1
ATOM 1374 C CA . PHE A 1 179 ? -3.383 -1.291 2.336 1.00 90.75 179 PHE A CA 1
ATOM 1375 C C . PHE A 1 179 ? -3.106 -1.495 0.851 1.00 90.75 179 PHE A C 1
ATOM 1377 O O . PHE A 1 179 ? -3.148 -2.625 0.370 1.00 90.75 179 PHE A O 1
ATOM 1384 N N . THR A 1 180 ? -2.822 -0.413 0.136 1.00 91.50 180 THR A N 1
ATOM 1385 C CA . THR A 1 180 ? -2.344 -0.456 -1.245 1.00 91.50 180 THR A CA 1
ATOM 1386 C C . THR A 1 180 ? -0.856 -0.174 -1.224 1.00 91.50 180 THR A C 1
ATOM 1388 O O . THR A 1 180 ? -0.449 0.950 -0.939 1.00 91.50 180 THR A O 1
ATOM 1391 N N . GLY A 1 181 ? -0.043 -1.189 -1.501 1.00 90.25 181 GLY A N 1
ATOM 1392 C CA . GLY A 1 181 ? 1.402 -1.028 -1.600 1.00 90.25 181 GLY A CA 1
ATOM 1393 C C . GLY A 1 181 ? 1.880 -1.118 -3.041 1.00 90.25 181 GLY A C 1
ATOM 1394 O O . GLY A 1 181 ? 1.324 -1.871 -3.843 1.00 90.25 181 GLY A O 1
ATOM 1395 N N . VAL A 1 182 ? 2.921 -0.350 -3.351 1.00 89.62 182 VAL A N 1
ATOM 1396 C CA . VAL A 1 182 ? 3.501 -0.256 -4.694 1.00 89.62 182 VAL A CA 1
ATOM 1397 C C . VAL A 1 182 ? 4.979 -0.600 -4.623 1.00 89.62 182 VAL A C 1
ATOM 1399 O O . VAL A 1 182 ? 5.716 0.017 -3.856 1.00 89.62 182 VAL A O 1
ATOM 1402 N N . LYS A 1 183 ? 5.413 -1.572 -5.427 1.00 88.19 183 LYS A N 1
ATOM 1403 C CA . LYS A 1 183 ? 6.804 -2.025 -5.496 1.00 88.19 183 LYS A CA 1
ATOM 1404 C C . LYS A 1 183 ? 7.277 -2.084 -6.941 1.00 88.19 183 LYS A C 1
ATOM 1406 O O . LYS A 1 183 ? 6.617 -2.692 -7.775 1.00 88.19 183 LYS A O 1
ATOM 1411 N N . THR A 1 184 ? 8.458 -1.548 -7.220 1.00 89.75 184 THR A N 1
ATOM 1412 C CA . THR A 1 184 ? 9.088 -1.709 -8.536 1.00 89.75 184 THR A CA 1
ATOM 1413 C C . THR A 1 184 ? 9.530 -3.158 -8.721 1.00 89.75 184 THR A C 1
ATOM 1415 O O . THR A 1 184 ? 10.251 -3.699 -7.880 1.00 89.75 184 THR A O 1
ATOM 1418 N N . ILE A 1 185 ? 9.115 -3.792 -9.819 1.00 90.06 185 ILE A N 1
ATOM 1419 C CA . ILE A 1 185 ? 9.459 -5.195 -10.116 1.00 90.06 185 ILE A CA 1
ATOM 1420 C C . ILE A 1 185 ? 10.312 -5.365 -11.372 1.00 90.06 185 ILE A C 1
ATOM 1422 O O . ILE A 1 185 ? 10.864 -6.441 -11.587 1.00 90.06 185 ILE A O 1
ATOM 1426 N N . GLY A 1 186 ? 10.457 -4.326 -12.198 1.00 91.19 186 GLY A N 1
ATOM 1427 C CA . GLY A 1 186 ? 11.346 -4.400 -13.351 1.00 91.19 186 GLY A CA 1
ATOM 1428 C C . GLY A 1 186 ? 11.306 -3.186 -14.266 1.00 91.19 186 GLY A C 1
ATOM 1429 O O . GLY A 1 186 ? 10.448 -2.312 -14.157 1.00 91.19 186 GLY A O 1
ATOM 1430 N N . GLY A 1 187 ? 12.253 -3.154 -15.199 1.00 93.69 187 GLY A N 1
ATOM 1431 C CA . GLY A 1 187 ? 12.340 -2.159 -16.257 1.00 93.69 187 GLY A CA 1
ATOM 1432 C C . GLY A 1 187 ? 12.091 -2.784 -17.624 1.00 93.69 187 GLY A C 1
ATOM 1433 O O . GLY A 1 187 ? 12.443 -3.935 -17.884 1.00 93.69 187 GLY A O 1
ATOM 1434 N N . LYS A 1 188 ? 11.518 -2.003 -18.535 1.00 95.12 188 LYS A N 1
ATOM 1435 C CA . LYS A 1 188 ? 11.380 -2.334 -19.952 1.00 95.12 188 LYS A CA 1
ATOM 1436 C C . LYS A 1 188 ? 11.925 -1.194 -20.797 1.00 95.12 188 LYS A C 1
ATOM 1438 O O . LYS A 1 188 ? 11.729 -0.022 -20.494 1.00 95.12 188 LYS A O 1
ATOM 1443 N N . LEU A 1 189 ? 12.580 -1.544 -21.891 1.00 94.75 189 LEU A N 1
ATOM 1444 C CA . LEU A 1 189 ? 12.961 -0.607 -22.931 1.00 94.75 189 LEU A CA 1
ATOM 1445 C C . LEU A 1 189 ? 12.183 -0.955 -24.192 1.00 94.75 189 LEU A C 1
ATOM 1447 O O . LEU A 1 189 ? 12.335 -2.047 -24.745 1.00 94.75 189 LEU A O 1
ATOM 1451 N N . LYS A 1 190 ? 11.337 -0.029 -24.634 1.00 95.25 190 LYS A N 1
ATOM 1452 C CA . LYS A 1 190 ? 10.602 -0.148 -25.888 1.00 95.25 190 LYS A CA 1
ATOM 1453 C C . LYS A 1 190 ? 11.276 0.722 -26.936 1.00 95.25 190 LYS A C 1
ATOM 1455 O O . LYS A 1 190 ? 11.412 1.926 -26.755 1.00 95.25 190 LYS A O 1
ATOM 1460 N N . VAL A 1 191 ? 11.694 0.104 -28.033 1.00 93.06 191 VAL A N 1
ATOM 1461 C CA . VAL A 1 191 ? 12.313 0.774 -29.176 1.00 93.06 191 VAL A CA 1
ATOM 1462 C C . VAL A 1 191 ? 11.380 0.621 -30.366 1.00 93.06 191 VAL A C 1
ATOM 1464 O O . VAL A 1 191 ? 11.144 -0.492 -30.833 1.00 93.06 191 VAL A O 1
ATOM 1467 N N . SER A 1 192 ? 10.834 1.737 -30.836 1.00 91.94 192 SER A N 1
ATOM 1468 C CA . SER A 1 192 ? 9.975 1.792 -32.022 1.00 91.94 192 SER A CA 1
ATOM 1469 C C . SER A 1 192 ? 10.752 2.453 -33.154 1.00 91.94 192 SER A C 1
ATOM 1471 O O . SER A 1 192 ? 11.249 3.561 -32.971 1.00 91.94 192 SER A O 1
ATOM 1473 N N . LYS A 1 193 ? 10.891 1.778 -34.295 1.00 89.00 193 LYS A N 1
ATOM 1474 C CA . LYS A 1 193 ? 11.591 2.304 -35.471 1.00 89.00 193 LYS A CA 1
ATOM 1475 C C . LYS A 1 193 ? 10.605 2.866 -36.484 1.00 89.00 193 LYS A C 1
ATOM 1477 O O . LYS A 1 193 ? 9.485 2.365 -36.596 1.00 89.00 193 LYS A O 1
ATOM 1482 N N . TYR A 1 194 ? 11.041 3.887 -37.201 1.00 88.00 194 TYR A N 1
ATOM 1483 C CA . TYR A 1 194 ? 10.281 4.587 -38.226 1.00 88.00 194 TYR A CA 1
ATOM 1484 C C . TYR A 1 194 ? 11.177 4.773 -39.446 1.00 88.00 194 TYR A C 1
ATOM 1486 O O . TYR A 1 194 ? 12.359 5.088 -39.298 1.00 88.00 194 TYR A O 1
ATOM 1494 N N . ASP A 1 195 ? 10.621 4.556 -40.631 1.00 84.69 195 ASP A N 1
ATOM 1495 C CA . ASP A 1 195 ? 11.363 4.686 -41.882 1.00 84.69 195 ASP A CA 1
ATOM 1496 C C . ASP A 1 195 ? 11.317 6.149 -42.334 1.00 84.69 195 ASP A C 1
ATOM 1498 O O . ASP A 1 195 ? 10.246 6.757 -42.342 1.00 84.69 195 ASP A O 1
ATOM 1502 N N . GLY A 1 196 ? 12.467 6.721 -42.704 1.00 68.69 196 GLY A N 1
ATOM 1503 C CA . GLY A 1 196 ? 12.587 8.153 -43.007 1.00 68.69 196 GLY A CA 1
ATOM 1504 C C . GLY A 1 196 ? 11.806 8.614 -44.244 1.00 68.69 196 GLY A C 1
ATOM 1505 O O . GLY A 1 196 ? 11.477 9.790 -44.355 1.00 68.69 196 GLY A O 1
ATOM 1506 N N . GLU A 1 197 ? 11.475 7.695 -45.156 1.00 63.00 197 GLU A N 1
ATOM 1507 C CA . GLU A 1 197 ? 10.735 7.979 -46.396 1.00 63.00 197 GLU A CA 1
ATOM 1508 C C . GLU A 1 197 ? 9.210 7.818 -46.243 1.00 63.00 197 GLU A C 1
ATOM 1510 O O . GLU A 1 197 ? 8.437 8.252 -47.099 1.00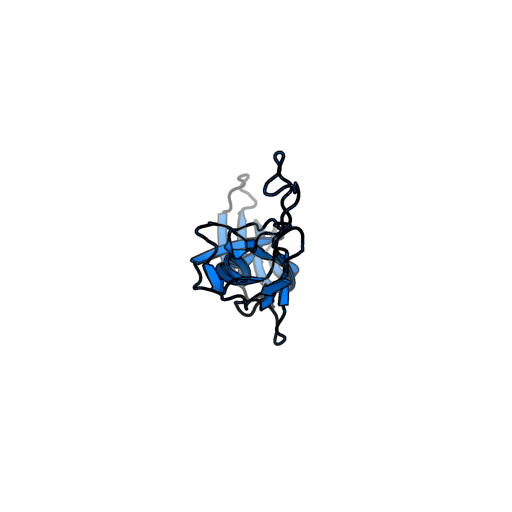 63.00 197 GLU A O 1
ATOM 1515 N N . ALA A 1 198 ? 8.746 7.219 -45.142 1.00 56.09 198 ALA A N 1
ATOM 1516 C CA . ALA A 1 198 ? 7.330 6.999 -44.900 1.00 56.09 198 ALA A CA 1
ATOM 1517 C C . ALA A 1 198 ? 6.732 8.187 -44.128 1.00 56.09 198 ALA A C 1
ATOM 1519 O O . ALA A 1 198 ? 6.842 8.277 -42.910 1.00 56.09 198 ALA A O 1
ATOM 1520 N N . TYR A 1 199 ? 5.980 9.054 -44.814 1.00 50.00 199 TYR A N 1
ATOM 1521 C CA . TYR A 1 199 ? 5.168 10.130 -44.206 1.00 50.00 199 TYR A CA 1
ATOM 1522 C C . TYR A 1 199 ? 4.073 9.636 -43.223 1.00 50.00 199 TYR A C 1
ATOM 1524 O O . TYR A 1 199 ? 3.269 10.420 -42.713 1.00 50.00 199 TYR A O 1
ATOM 1532 N N . GLY A 1 200 ? 4.009 8.332 -42.937 1.00 56.28 200 GLY A N 1
ATOM 1533 C CA . GLY A 1 200 ? 3.084 7.736 -41.984 1.00 56.28 200 GLY A CA 1
ATOM 1534 C C . GLY A 1 200 ? 3.657 7.717 -40.568 1.00 56.28 200 GLY A C 1
ATOM 1535 O O . GLY A 1 200 ? 4.712 7.149 -40.323 1.00 56.28 200 GLY A O 1
ATOM 1536 N N . ARG A 1 201 ? 2.897 8.215 -39.583 1.00 58.47 201 ARG A N 1
ATOM 1537 C CA . ARG A 1 201 ? 3.211 8.124 -38.134 1.00 58.47 201 ARG A CA 1
ATOM 1538 C C . ARG A 1 201 ? 3.234 6.682 -37.575 1.00 58.47 201 ARG A C 1
ATOM 1540 O O . ARG A 1 201 ? 3.165 6.490 -36.360 1.00 58.47 201 ARG A O 1
ATOM 1547 N N . LYS A 1 202 ? 3.268 5.655 -38.428 1.00 74.62 202 LYS A N 1
ATOM 1548 C CA . LYS A 1 202 ? 3.211 4.242 -38.046 1.00 74.62 202 LYS A CA 1
ATOM 1549 C C . LYS A 1 202 ? 4.630 3.686 -37.983 1.00 74.62 202 LYS A C 1
ATOM 1551 O O . LYS A 1 202 ? 5.382 3.803 -38.940 1.00 74.62 202 LYS A O 1
ATOM 1556 N N . SER A 1 203 ? 4.984 3.079 -36.855 1.00 74.31 203 SER A N 1
ATOM 1557 C CA . SER A 1 203 ? 6.287 2.431 -36.690 1.00 74.31 203 SER A CA 1
ATOM 1558 C C . SER A 1 203 ? 6.435 1.258 -37.659 1.00 74.31 203 SER A C 1
ATOM 1560 O O . SER A 1 203 ? 5.514 0.441 -37.756 1.00 74.31 203 SER A O 1
ATOM 1562 N N . SER A 1 204 ? 7.600 1.133 -38.294 1.00 78.44 204 SER A N 1
ATOM 1563 C CA . SER A 1 204 ? 7.961 -0.007 -39.143 1.00 78.44 204 SER A CA 1
ATOM 1564 C C . SER A 1 204 ? 8.272 -1.256 -38.318 1.00 78.44 204 SER A C 1
ATOM 1566 O O . SER A 1 204 ? 7.963 -2.373 -38.725 1.00 78.44 204 SER A O 1
ATOM 1568 N N . SER A 1 205 ? 8.810 -1.087 -37.106 1.00 84.25 205 SER A N 1
ATOM 1569 C CA . SER A 1 205 ? 8.979 -2.184 -36.147 1.00 84.25 205 SER A CA 1
ATOM 1570 C C . SER A 1 205 ? 8.959 -1.695 -34.702 1.00 84.25 205 SER A C 1
ATOM 1572 O O . SER A 1 205 ? 9.297 -0.549 -34.410 1.00 84.25 205 SER A O 1
ATOM 1574 N N . VAL A 1 206 ? 8.571 -2.580 -33.783 1.00 88.06 206 VAL A N 1
ATOM 1575 C CA . VAL A 1 206 ? 8.606 -2.330 -32.338 1.00 88.06 206 VAL A CA 1
ATOM 1576 C C . VAL A 1 206 ? 9.286 -3.509 -31.663 1.00 88.06 206 VAL A C 1
ATOM 1578 O O . VAL A 1 206 ? 8.945 -4.661 -31.909 1.00 88.06 206 VAL A O 1
ATOM 1581 N N . THR A 1 207 ? 10.250 -3.227 -30.796 1.00 90.75 207 THR A N 1
ATOM 1582 C CA . THR A 1 207 ? 10.895 -4.224 -29.941 1.00 90.75 207 THR A CA 1
ATOM 1583 C C . THR A 1 207 ? 10.769 -3.785 -28.494 1.00 90.75 207 THR A C 1
ATOM 1585 O O . THR A 1 207 ? 11.053 -2.636 -28.166 1.00 90.75 207 THR A O 1
ATOM 1588 N N . VAL A 1 208 ? 10.355 -4.701 -27.623 1.00 92.19 208 VAL A N 1
ATOM 1589 C CA . VAL A 1 208 ? 10.297 -4.487 -26.176 1.00 92.19 208 VAL A CA 1
ATOM 1590 C C . VAL A 1 208 ? 11.251 -5.475 -25.529 1.00 92.19 208 VAL A C 1
ATOM 1592 O O . VAL A 1 208 ? 11.179 -6.669 -25.807 1.00 92.19 208 VAL A O 1
ATOM 1595 N N . LYS A 1 209 ? 12.151 -4.976 -24.685 1.00 91.19 209 LYS A N 1
ATOM 1596 C CA . LYS A 1 209 ? 13.117 -5.801 -23.962 1.00 91.19 209 LYS A CA 1
ATOM 1597 C C . LYS A 1 209 ? 13.066 -5.479 -22.477 1.00 91.19 209 LYS A C 1
ATOM 1599 O O . LYS A 1 209 ? 13.003 -4.309 -22.108 1.00 91.19 209 LYS A O 1
ATOM 1604 N N . GLU A 1 210 ? 13.128 -6.502 -21.638 1.00 91.69 210 GLU A N 1
ATOM 1605 C CA . GLU A 1 210 ? 13.370 -6.321 -20.209 1.00 91.69 210 GLU A CA 1
ATOM 1606 C C . GLU A 1 210 ? 14.798 -5.827 -19.975 1.00 91.69 210 GLU A C 1
ATOM 1608 O O . GLU A 1 210 ? 15.747 -6.240 -20.653 1.00 91.69 210 GLU A O 1
ATOM 1613 N N . VAL A 1 211 ? 14.938 -4.894 -19.042 1.00 88.62 211 VAL A N 1
ATOM 1614 C CA . VAL A 1 211 ? 16.211 -4.259 -18.712 1.00 88.62 211 VAL A CA 1
ATOM 1615 C C . VAL A 1 211 ? 16.388 -4.237 -17.198 1.00 88.62 211 VAL A C 1
ATOM 1617 O O . VAL A 1 211 ? 15.422 -3.961 -16.480 1.00 88.62 211 VAL A O 1
ATOM 1620 N N . PRO A 1 212 ? 17.602 -4.533 -16.700 1.00 84.81 212 PRO A N 1
ATOM 1621 C CA . PRO A 1 212 ? 17.887 -4.395 -15.284 1.00 84.81 212 PRO A CA 1
ATOM 1622 C C . PRO A 1 212 ? 17.755 -2.924 -14.885 1.00 84.81 212 PRO A C 1
ATOM 1624 O O . PRO A 1 212 ? 18.163 -2.026 -15.626 1.00 84.81 212 PRO A O 1
ATOM 1627 N N . LEU A 1 213 ? 17.161 -2.707 -13.718 1.00 82.62 213 LEU A N 1
ATOM 1628 C CA . LEU A 1 213 ? 17.147 -1.419 -13.042 1.00 82.62 213 LEU A CA 1
ATOM 1629 C C . LEU A 1 213 ? 18.271 -1.433 -12.003 1.00 82.62 213 LEU A C 1
ATOM 1631 O O . LEU A 1 213 ? 18.420 -2.423 -11.282 1.00 82.62 213 LEU A O 1
ATOM 1635 N N . HIS A 1 214 ? 19.071 -0.370 -11.976 1.00 75.25 214 HIS A N 1
ATOM 1636 C CA . HIS A 1 214 ? 20.180 -0.177 -11.040 1.00 75.25 214 HIS A CA 1
ATOM 1637 C C . HIS A 1 214 ? 19.979 1.070 -10.195 1.00 75.25 214 HIS A C 1
ATOM 1639 O O . HIS A 1 214 ? 19.436 2.052 -10.754 1.00 75.25 214 HIS A O 1
#

Mean predicted aligned error: 8.44 Å

Foldseek 3Di:
DKDKFAKDWDDWPDKDKDKDFQDKDKDAAAAFKDKDKDKDKDKDKWKKKKAWPDADADPDWDKHWYFDPDCPDDPDRDIWMDIRNVSDMIMDMDIDIWIFIDMDMDGHQKMKMKTKMWMKMKIKIKIKMKMKDFAWDWDAAPDDDPNDRIDTDAPVVDDDPQWDDPDPRMTMGMIMIIIIGMDTDFMKMKMFMDGNPDPDPDTPDIDIDTGHID

InterPro domains:
  IPR053280 Aerolysin-like pore-forming protein [PTHR34007] (5-205)

Organism: Ixodes ricinus (NCBI:txid34613)

Secondary structure (DSSP, 8-state):
-EEEPPPEE----EEEEEEEEEEEEEEEESSS-EEEEEEEEEEEEEEEEEEESS----SS--EEEEE-STT-S-SS--EEEEETTTTB-EEEEEEEEEEEEEEEEE-TTEEEEEEEEEEEEEEEEEEEEEEEEESB--EEEEEEETTEEEE--BGGG---TT-EEEETTEEEEEEEEEEEEEEEEEEEEEEEEEETT--SSS-SEEEEEEE---

Nearest PDB structures (foldseek):
  2ztb-assembly1_A  TM=6.667E-01  e=6.641E-09  Bacillus thuringiensis serovar dakota
  3zjx-assembly1_A  TM=5.560E-01  e=4.614E-09  Clostridium perfringens D
  3zjx-assembly3_C  TM=5.564E-01  e=4.614E-09  Clostridium perfringens D
  3zjx-assembly4_D  TM=5.583E-01  e=7.368E-09  Clostridium perfringens D
  5jzh-assembly1_A  TM=3.748E-01  e=1.298E-04  Aeromonas hydrophila